Protein AF-A0A151BKP4-F1 (afdb_monomer_lite)

Secondary structure (DSSP, 8-state):
--------GGGGGSPTTHHHHHHHHHHHHHHHHHTT--HHHHHHHHHHHHHHHHHHHHHHTT-HHHHHHHHHHHHHHHHHHHHHTT--GGGGG--TT---S-HHHHHHHHHHHHHHHHHHHTHHHHHHHHHHHTTT-----HHHHHHHHHHHHTS--HHHHHHTT------S--TTHHHHHHHHHHTS-GGGTTHHHHHHHHHHHHHHHHHTT-HHHHHHHHHHHHHHHHTHHHHHHHHHHHHHHHHHHHHHHHTTTTSPPPP----PPPP---------

Sequence (280 aa):
EIGDIHINIFFTRFAEGYIEVTAIHELVHHFLWKVGFSPQGFLWFHEGMAQYVSIEVAMNLGYEGAEIIKQNLESRVTDLLSTFGGNLNFLLKWTPTIRPTDIGTLYTAAYYVVSRLAERFGGLAYYARFFKLISDIEILDKNVFAYYLSLAANESVAPVLNSWGFGIEDLYLRPESFIRVGNLIMGLDQAYQPYRFLSELFYRLALKSLRNNNLGRANLYLITALLLAEFAPILTIATIAAALLSLSLYVLEKKGVLKEREPSTSHMPPEDDSEYFLTF

Radius of gyration: 29.92 Å; chains: 1; bounding box: 120×47×66 Å

Structure (mmCIF, N/CA/C/O backbone):
data_AF-A0A151BKP4-F1
#
_entry.id   AF-A0A151BKP4-F1
#
loop_
_atom_site.group_PDB
_atom_site.id
_atom_site.type_symbol
_atom_site.label_atom_id
_atom_site.label_alt_id
_atom_site.label_comp_id
_atom_site.label_asym_id
_atom_site.label_entity_id
_atom_site.label_seq_id
_atom_site.pdbx_PDB_ins_code
_atom_site.Cartn_x
_atom_site.Cartn_y
_atom_site.Cartn_z
_atom_site.occupancy
_atom_site.B_iso_or_equiv
_atom_site.auth_seq_id
_atom_site.auth_comp_id
_atom_site.auth_asym_id
_atom_site.auth_atom_id
_atom_site.pdbx_PDB_model_num
ATOM 1 N N . GLU A 1 1 ? 13.995 -6.539 17.977 1.00 34.47 1 GLU A N 1
ATOM 2 C CA . GLU A 1 1 ? 13.707 -7.265 19.227 1.00 34.47 1 GLU A CA 1
ATOM 3 C C . GLU A 1 1 ? 12.207 -7.336 19.404 1.00 34.47 1 GLU A C 1
ATOM 5 O O . GLU A 1 1 ? 11.515 -6.432 18.950 1.00 34.47 1 GLU A O 1
ATOM 10 N N . ILE A 1 2 ? 11.735 -8.444 19.972 1.00 39.84 2 ILE A N 1
ATOM 11 C CA . ILE A 1 2 ? 10.355 -8.637 20.416 1.00 39.84 2 ILE A CA 1
ATOM 12 C C . ILE A 1 2 ? 10.021 -7.458 21.332 1.00 39.84 2 ILE A C 1
ATOM 14 O O . ILE A 1 2 ? 10.734 -7.231 22.305 1.00 39.84 2 ILE A O 1
ATOM 18 N N . GLY A 1 3 ? 8.992 -6.681 21.002 1.00 36.97 3 GLY A N 1
ATOM 19 C CA . GLY A 1 3 ? 8.346 -5.882 22.031 1.00 36.97 3 GLY A CA 1
ATOM 20 C C . GLY A 1 3 ? 7.596 -6.873 22.901 1.00 36.97 3 GLY A C 1
ATOM 21 O O . GLY A 1 3 ? 6.672 -7.520 22.409 1.00 36.97 3 GLY A O 1
ATOM 22 N N . ASP A 1 4 ? 8.034 -7.072 24.141 1.00 39.75 4 ASP A N 1
ATOM 23 C CA . ASP A 1 4 ? 7.204 -7.761 25.123 1.00 39.75 4 ASP A CA 1
ATOM 24 C C . ASP A 1 4 ? 5.823 -7.083 25.148 1.00 39.75 4 ASP A C 1
ATOM 26 O O . ASP A 1 4 ? 5.713 -5.872 24.930 1.00 39.75 4 ASP A O 1
ATOM 30 N N . ILE A 1 5 ? 4.754 -7.844 25.404 1.00 43.97 5 ILE A N 1
ATOM 31 C CA . ILE A 1 5 ? 3.416 -7.263 25.569 1.00 43.97 5 ILE A CA 1
ATOM 32 C C . ILE A 1 5 ? 3.443 -6.406 26.841 1.00 43.97 5 ILE A C 1
ATOM 34 O O . ILE A 1 5 ? 3.261 -6.891 27.960 1.00 43.97 5 ILE A O 1
ATOM 38 N N . HIS A 1 6 ? 3.699 -5.114 26.674 1.00 42.69 6 HIS A N 1
ATOM 39 C CA . HIS A 1 6 ? 3.743 -4.150 27.759 1.00 42.69 6 HIS A CA 1
ATOM 40 C C . HIS A 1 6 ? 2.351 -3.564 27.973 1.00 42.69 6 HIS A C 1
ATOM 42 O O . HIS A 1 6 ? 2.042 -2.452 27.548 1.00 42.69 6 HIS A O 1
ATOM 48 N N . ILE A 1 7 ? 1.504 -4.303 28.690 1.00 47.38 7 ILE A N 1
ATOM 49 C CA . ILE A 1 7 ? 0.283 -3.714 29.242 1.00 47.38 7 ILE A CA 1
ATOM 50 C C . ILE A 1 7 ? 0.716 -2.753 30.344 1.00 47.38 7 ILE A C 1
ATOM 52 O O . ILE A 1 7 ? 1.159 -3.165 31.419 1.00 47.38 7 ILE A O 1
ATOM 56 N N . ASN A 1 8 ? 0.606 -1.452 30.086 1.00 41.59 8 ASN A N 1
ATOM 57 C CA . ASN A 1 8 ? 0.807 -0.471 31.138 1.00 41.59 8 ASN A CA 1
ATOM 58 C C . ASN A 1 8 ? -0.297 -0.661 32.194 1.00 41.59 8 ASN A C 1
ATOM 60 O O . ASN A 1 8 ? -1.476 -0.459 31.923 1.00 41.59 8 ASN A O 1
ATOM 64 N N . ILE A 1 9 ? 0.086 -1.044 33.412 1.00 44.00 9 ILE A N 1
ATOM 65 C CA . ILE A 1 9 ? -0.831 -1.352 34.522 1.00 44.00 9 ILE A CA 1
ATOM 66 C C . ILE A 1 9 ? -1.691 -0.125 34.893 1.00 44.00 9 ILE A C 1
ATOM 68 O O . ILE A 1 9 ? -2.772 -0.275 35.460 1.00 44.00 9 ILE A O 1
ATOM 72 N N . PHE A 1 10 ? -1.289 1.094 34.508 1.00 39.16 10 PHE A N 1
ATOM 73 C CA . PHE A 1 10 ? -2.131 2.289 34.634 1.00 39.16 10 PHE A CA 1
ATOM 74 C C . PHE A 1 10 ? -3.406 2.243 33.764 1.00 39.16 10 PHE A C 1
ATOM 76 O O . PHE A 1 10 ? -4.362 2.950 34.082 1.00 39.16 10 PHE A O 1
ATOM 83 N N . PHE A 1 11 ? -3.479 1.372 32.746 1.00 42.66 11 PHE A N 1
ATOM 84 C CA . PHE A 1 11 ? -4.697 1.137 31.958 1.00 42.66 11 PHE A CA 1
ATOM 85 C C . PHE A 1 11 ? -5.827 0.458 32.753 1.00 42.66 11 PHE A C 1
ATOM 87 O O . PHE A 1 11 ? -6.985 0.549 32.363 1.00 42.66 11 PHE A O 1
ATOM 94 N N . THR A 1 12 ? -5.530 -0.127 33.921 1.00 43.28 12 THR A N 1
ATOM 95 C CA . THR A 1 12 ? -6.535 -0.732 34.825 1.00 43.28 12 THR A CA 1
ATOM 96 C C . THR A 1 12 ? -7.494 0.271 35.471 1.00 43.28 12 THR A C 1
ATOM 98 O O . THR A 1 12 ? -8.443 -0.133 36.136 1.00 43.28 12 THR A O 1
ATOM 101 N N . ARG A 1 13 ? -7.263 1.581 35.292 1.00 40.22 13 ARG A N 1
ATOM 102 C CA . ARG A 1 13 ? -8.144 2.657 35.779 1.00 40.22 13 ARG A CA 1
ATOM 103 C C . ARG A 1 13 ? -9.094 3.221 34.718 1.00 40.22 13 ARG A C 1
ATOM 105 O O . ARG A 1 13 ? -9.833 4.153 35.025 1.00 40.22 13 ARG A O 1
ATOM 112 N N . PHE A 1 14 ? -9.051 2.711 33.490 1.00 50.72 14 PHE A N 1
ATOM 113 C CA . PHE A 1 14 ? -9.940 3.143 32.413 1.00 50.72 14 PHE A CA 1
ATOM 114 C C . PHE A 1 14 ? -11.174 2.237 32.333 1.00 50.72 14 PHE A C 1
ATOM 116 O O . PHE A 1 14 ? -11.194 1.156 32.916 1.00 50.72 14 PHE A O 1
ATOM 123 N N . ALA A 1 15 ? -12.223 2.717 31.662 1.00 54.59 15 ALA A N 1
ATOM 124 C CA . ALA A 1 15 ? -13.479 1.990 31.496 1.00 54.59 15 ALA A CA 1
ATOM 125 C C . ALA A 1 15 ? -13.268 0.598 30.862 1.00 54.59 15 ALA A C 1
ATOM 127 O O . ALA A 1 15 ? -12.304 0.383 30.121 1.00 54.59 15 ALA A O 1
ATOM 128 N N . GLU A 1 16 ? -14.186 -0.329 31.145 1.00 58.91 16 GLU A N 1
ATOM 129 C CA . GLU A 1 16 ? -14.243 -1.662 30.530 1.00 58.91 16 GLU A CA 1
ATOM 130 C C . GLU A 1 16 ? -14.112 -1.559 29.000 1.00 58.91 16 GLU A C 1
ATOM 132 O O . GLU A 1 16 ? -14.786 -0.740 28.380 1.00 58.91 16 GLU A O 1
ATOM 137 N N . GLY A 1 17 ? -13.210 -2.334 28.389 1.00 61.06 17 GLY A N 1
ATOM 138 C CA . GLY A 1 17 ? -12.893 -2.273 26.959 1.00 61.06 17 GLY A CA 1
ATOM 139 C C . GLY A 1 17 ? -11.542 -1.637 26.617 1.00 61.06 17 GLY A C 1
ATOM 140 O O . GLY A 1 17 ? -11.010 -1.894 25.539 1.00 61.06 17 GLY A O 1
ATOM 141 N N . TYR A 1 18 ? -10.939 -0.835 27.504 1.00 73.62 18 TYR A N 1
ATOM 142 C CA . TYR A 1 18 ? -9.627 -0.224 27.234 1.00 73.62 18 TYR A CA 1
ATOM 143 C C . TYR A 1 18 ? -8.484 -1.248 27.219 1.00 73.62 18 TYR A C 1
ATOM 145 O O . TYR A 1 18 ? -7.637 -1.208 26.327 1.00 73.62 18 TYR A O 1
ATOM 153 N N . ILE A 1 19 ? -8.462 -2.173 28.183 1.00 83.06 19 ILE A N 1
ATOM 154 C CA . ILE A 1 19 ? -7.429 -3.219 28.254 1.00 83.06 19 ILE A CA 1
ATOM 155 C C . ILE A 1 19 ? -7.571 -4.172 27.068 1.00 83.06 19 ILE A C 1
ATOM 157 O O . ILE A 1 19 ? -6.570 -4.582 26.486 1.00 83.06 19 ILE A O 1
ATOM 161 N N . GLU A 1 20 ? -8.803 -4.498 26.689 1.00 88.62 20 GLU A N 1
ATOM 162 C CA . GLU A 1 20 ? -9.125 -5.380 25.575 1.00 88.62 20 GLU A CA 1
ATOM 163 C C . GLU A 1 20 ? -8.676 -4.773 24.248 1.00 88.62 20 GLU A C 1
ATOM 165 O O . GLU A 1 20 ? -8.003 -5.448 23.471 1.00 88.62 20 GLU A O 1
ATOM 170 N N . VAL A 1 21 ? -8.959 -3.485 24.015 1.00 89.12 21 VAL A N 1
ATOM 171 C CA . VAL A 1 21 ? -8.456 -2.767 22.835 1.00 89.12 21 VAL A CA 1
ATOM 172 C C . VAL A 1 21 ? -6.928 -2.773 22.813 1.00 89.12 21 VAL A C 1
ATOM 174 O O . VAL A 1 21 ? -6.352 -3.116 21.785 1.00 89.12 21 VAL A O 1
ATOM 177 N N . THR A 1 22 ? -6.251 -2.487 23.931 1.00 87.75 22 THR A N 1
ATOM 178 C CA . THR A 1 22 ? -4.779 -2.553 23.993 1.00 87.75 22 THR A CA 1
ATOM 179 C C . THR A 1 22 ? -4.251 -3.963 23.715 1.00 87.75 22 THR A C 1
ATOM 181 O O . THR A 1 22 ? -3.320 -4.125 22.934 1.00 87.75 22 THR A O 1
ATOM 184 N N . ALA A 1 23 ? -4.852 -5.002 24.294 1.00 90.69 23 ALA A N 1
ATOM 185 C CA . ALA A 1 23 ? -4.421 -6.378 24.067 1.00 90.69 23 ALA A CA 1
ATOM 186 C C . ALA A 1 23 ? -4.603 -6.800 22.599 1.00 90.69 23 ALA A C 1
ATOM 188 O O . ALA A 1 23 ? -3.719 -7.436 22.021 1.00 90.69 23 ALA A O 1
ATOM 189 N N . ILE A 1 24 ? -5.722 -6.418 21.972 1.00 94.62 24 ILE A N 1
ATOM 190 C CA . ILE A 1 24 ? -5.957 -6.685 20.550 1.00 94.62 24 ILE A CA 1
ATOM 191 C C . ILE A 1 24 ? -4.995 -5.859 19.681 1.00 94.62 24 ILE A C 1
ATOM 193 O O . ILE A 1 24 ? -4.517 -6.377 18.675 1.00 94.62 24 ILE A O 1
ATOM 197 N N . HIS A 1 25 ? -4.663 -4.620 20.062 1.00 94.88 25 HIS A N 1
ATOM 198 C CA . HIS A 1 25 ? -3.693 -3.768 19.353 1.00 94.88 25 HIS A CA 1
ATOM 199 C C . HIS A 1 25 ? -2.335 -4.464 19.229 1.00 94.88 25 HIS A C 1
ATOM 201 O O . HIS A 1 25 ? -1.836 -4.659 18.120 1.00 94.88 25 HIS A O 1
ATOM 207 N N . GLU A 1 26 ? -1.792 -4.948 20.348 1.00 91.62 26 GLU A N 1
ATOM 208 C CA . GLU A 1 26 ? -0.523 -5.686 20.350 1.00 91.62 26 GLU A CA 1
ATOM 209 C C . GLU A 1 26 ? -0.618 -7.009 19.573 1.00 91.62 26 GLU A C 1
ATOM 211 O O . GLU A 1 26 ? 0.301 -7.395 18.846 1.00 91.62 26 GLU A O 1
ATOM 216 N N . LEU A 1 27 ? -1.762 -7.699 19.646 1.00 94.75 27 LEU A N 1
ATOM 217 C CA . LEU A 1 27 ? -1.988 -8.907 18.855 1.00 94.75 27 LEU A CA 1
ATOM 218 C C . LEU A 1 27 ? -1.972 -8.619 17.344 1.00 94.75 27 LEU A C 1
ATOM 220 O O . LEU A 1 27 ? -1.417 -9.405 16.572 1.00 94.75 27 LEU A O 1
ATOM 224 N N . VAL A 1 28 ? -2.546 -7.498 16.902 1.00 95.00 28 VAL A N 1
ATOM 225 C CA . VAL A 1 28 ? -2.526 -7.095 15.489 1.00 95.00 28 VAL A CA 1
ATOM 226 C C . VAL A 1 28 ? -1.097 -6.826 15.021 1.00 95.00 28 VAL A C 1
ATOM 228 O O . VAL A 1 28 ? -0.744 -7.258 13.922 1.00 95.00 28 VAL A O 1
ATOM 231 N N . HIS A 1 29 ? -0.238 -6.226 15.849 1.00 92.50 29 HIS A N 1
ATOM 232 C CA . HIS A 1 29 ? 1.185 -6.075 15.518 1.00 92.50 29 HIS A CA 1
ATOM 233 C C . HIS A 1 29 ? 1.866 -7.416 15.238 1.00 92.50 29 HIS A C 1
ATOM 235 O O . HIS A 1 29 ? 2.581 -7.546 14.239 1.00 92.50 29 HIS A O 1
ATOM 241 N N . HIS A 1 30 ? 1.585 -8.445 16.042 1.00 90.25 30 HIS A N 1
ATOM 242 C CA . HIS A 1 30 ? 2.089 -9.797 15.783 1.00 90.25 30 HIS A CA 1
ATOM 243 C C . HIS A 1 30 ? 1.578 -10.379 14.459 1.00 90.25 30 HIS A C 1
ATOM 245 O O . HIS A 1 30 ? 2.345 -11.025 13.737 1.00 90.25 30 HIS A O 1
ATOM 251 N N . PHE A 1 31 ? 0.309 -10.144 14.107 1.00 90.94 31 PHE A N 1
ATOM 252 C CA . PHE A 1 31 ? -0.226 -10.557 12.809 1.00 90.94 31 PHE A CA 1
ATOM 253 C C . PHE A 1 31 ? 0.485 -9.855 11.651 1.00 90.94 31 PHE A C 1
ATOM 255 O O . PHE A 1 31 ? 0.898 -10.532 10.712 1.00 90.94 31 PHE A O 1
ATOM 262 N N . LEU A 1 32 ? 0.668 -8.535 11.731 1.00 90.81 32 LEU A N 1
ATOM 263 C CA . LEU A 1 32 ? 1.312 -7.740 10.682 1.00 90.81 32 LEU A CA 1
ATOM 264 C C . LEU A 1 32 ? 2.766 -8.160 10.455 1.00 90.81 32 LEU A C 1
ATOM 266 O O . LEU A 1 32 ? 3.189 -8.327 9.312 1.00 90.81 32 LEU A O 1
ATOM 270 N N . TRP A 1 33 ? 3.500 -8.431 11.535 1.00 84.62 33 TRP A N 1
ATOM 271 C CA . TRP A 1 33 ? 4.850 -8.981 11.445 1.00 84.62 33 TRP A CA 1
ATOM 272 C C . TRP A 1 33 ? 4.864 -10.348 10.751 1.00 84.62 33 TRP A C 1
ATOM 274 O O . TRP A 1 33 ? 5.678 -10.603 9.864 1.00 84.62 33 TRP A O 1
ATOM 284 N N . LYS A 1 34 ? 3.938 -11.240 11.127 1.00 85.88 34 LYS A N 1
ATOM 285 C CA . LYS A 1 34 ? 3.865 -12.598 10.573 1.00 85.88 34 LYS A CA 1
ATOM 286 C C . LYS A 1 34 ? 3.545 -12.616 9.076 1.00 85.88 34 LYS A C 1
ATOM 288 O O . LYS A 1 34 ? 4.006 -13.518 8.384 1.00 85.88 34 LYS A O 1
ATOM 293 N N . VAL A 1 35 ? 2.780 -11.643 8.583 1.00 83.31 35 VAL A N 1
ATOM 294 C CA . VAL A 1 35 ? 2.460 -11.502 7.149 1.00 83.31 35 VAL A CA 1
ATOM 295 C C . VAL A 1 35 ? 3.511 -10.699 6.372 1.00 83.31 35 VAL A C 1
ATOM 297 O O . VAL A 1 35 ? 3.265 -10.320 5.233 1.00 83.31 35 VAL A O 1
ATOM 300 N N . GLY A 1 36 ? 4.683 -10.446 6.965 1.00 77.00 36 GLY A N 1
ATOM 301 C CA . GLY A 1 36 ? 5.825 -9.840 6.276 1.00 77.00 36 GLY A CA 1
ATOM 302 C C . GLY A 1 36 ? 5.758 -8.320 6.137 1.00 77.00 36 GLY A C 1
ATOM 303 O O . GLY A 1 36 ? 6.520 -7.748 5.360 1.00 77.00 36 GLY A O 1
ATOM 304 N N . PHE A 1 37 ? 4.875 -7.646 6.879 1.00 80.75 37 PHE A N 1
ATOM 305 C CA . PHE A 1 37 ? 4.850 -6.188 6.924 1.00 80.75 37 PHE A CA 1
ATOM 306 C C . PHE A 1 37 ? 5.891 -5.688 7.930 1.00 80.75 37 PHE A C 1
ATOM 308 O O . PHE A 1 37 ? 5.841 -6.025 9.114 1.00 80.75 37 PHE A O 1
ATOM 315 N N . SER A 1 38 ? 6.872 -4.922 7.443 1.00 81.19 38 SER A N 1
ATOM 316 C CA . SER A 1 38 ? 7.937 -4.370 8.280 1.00 81.19 38 SER A CA 1
ATOM 317 C C . SER A 1 38 ? 7.583 -2.962 8.775 1.00 81.19 38 SER A C 1
ATOM 319 O O . SER A 1 38 ? 7.308 -2.072 7.956 1.00 81.19 38 SER A O 1
ATOM 321 N N . PRO A 1 39 ? 7.702 -2.688 10.089 1.00 84.06 39 PRO A N 1
ATOM 322 C CA . PRO A 1 39 ? 7.467 -1.355 10.635 1.00 84.06 39 PRO A CA 1
ATOM 323 C C . PRO A 1 39 ? 8.513 -0.335 10.163 1.00 84.06 39 PRO A C 1
ATOM 325 O O . PRO A 1 39 ? 8.292 0.864 10.286 1.00 84.06 39 PRO A O 1
ATOM 328 N N . GLN A 1 40 ? 9.642 -0.766 9.587 1.00 82.12 40 GLN A N 1
ATOM 329 C CA . GLN A 1 40 ? 10.706 0.147 9.165 1.00 82.12 40 GLN A CA 1
ATOM 330 C C . GLN A 1 40 ? 10.274 1.090 8.029 1.00 82.12 40 GLN A C 1
ATOM 332 O O . GLN A 1 40 ? 10.706 2.241 8.003 1.00 82.12 40 GLN A O 1
ATOM 337 N N . GLY A 1 41 ? 9.432 0.610 7.105 1.00 78.88 41 GLY A N 1
ATOM 338 C CA . GLY A 1 41 ? 8.919 1.393 5.972 1.00 78.88 41 GLY A CA 1
ATOM 339 C C . GLY A 1 41 ? 7.449 1.801 6.102 1.00 78.88 41 GLY A C 1
ATOM 340 O O . GLY A 1 41 ? 7.005 2.728 5.428 1.00 78.88 41 GLY A O 1
ATOM 341 N N . PHE A 1 42 ? 6.692 1.130 6.975 1.00 89.88 42 PHE A N 1
ATOM 342 C CA . PHE A 1 42 ? 5.237 1.261 7.048 1.00 89.88 42 PHE A CA 1
ATOM 343 C C . PHE A 1 42 ? 4.713 1.389 8.483 1.00 89.88 42 PHE A C 1
ATOM 345 O O . PHE A 1 42 ? 3.606 0.938 8.773 1.00 89.88 42 PHE A O 1
ATOM 352 N N . LEU A 1 43 ? 5.469 2.019 9.391 1.00 92.31 43 LEU A N 1
ATOM 353 C CA . LEU A 1 43 ? 5.063 2.166 10.797 1.00 92.31 43 LEU A CA 1
ATOM 354 C C . LEU A 1 43 ? 3.666 2.784 10.955 1.00 92.31 43 LEU A C 1
ATOM 356 O O . LEU A 1 43 ? 2.866 2.308 11.753 1.00 92.31 43 LEU A O 1
ATOM 360 N N . TRP A 1 44 ? 3.336 3.790 10.141 1.00 94.38 44 TRP A N 1
ATOM 361 C CA . TRP A 1 44 ? 2.001 4.387 10.149 1.00 94.38 44 TRP A CA 1
ATOM 362 C C . TRP A 1 44 ? 0.901 3.369 9.827 1.00 94.38 44 TRP A C 1
ATOM 364 O O . TRP A 1 44 ? -0.173 3.419 10.416 1.00 94.38 44 TRP A O 1
ATOM 374 N N . PHE A 1 45 ? 1.151 2.435 8.908 1.00 95.31 45 PHE A N 1
ATOM 375 C CA . PHE A 1 45 ? 0.175 1.411 8.562 1.00 95.31 45 PHE A CA 1
ATOM 376 C C . PHE A 1 45 ? 0.092 0.368 9.671 1.00 95.31 45 PHE A C 1
ATOM 378 O O . PHE A 1 45 ? -1.008 -0.066 9.990 1.00 95.31 45 PHE A O 1
ATOM 385 N N . HIS A 1 46 ? 1.220 0.031 10.309 1.00 93.25 46 HIS A N 1
ATOM 386 C CA . HIS A 1 46 ? 1.238 -0.845 11.479 1.00 93.25 46 HIS A CA 1
ATOM 387 C C . HIS A 1 46 ? 0.353 -0.320 12.603 1.00 93.25 46 HIS A C 1
ATOM 389 O O . HIS A 1 46 ? -0.600 -0.983 13.005 1.00 93.25 46 HIS A O 1
ATOM 395 N N . GLU A 1 47 ? 0.632 0.895 13.067 1.00 94.44 47 GLU A N 1
ATOM 396 C CA . GLU A 1 47 ? -0.109 1.485 14.181 1.00 94.44 47 GLU A CA 1
ATOM 397 C C . GLU A 1 47 ? -1.551 1.815 13.794 1.00 94.44 47 GLU A C 1
ATOM 399 O O . GLU A 1 47 ? -2.466 1.607 14.585 1.00 94.44 47 GLU A O 1
ATOM 404 N N . GLY A 1 48 ? -1.787 2.260 12.555 1.00 97.25 48 GLY A N 1
ATOM 405 C CA . GLY A 1 48 ? -3.134 2.527 12.054 1.00 97.25 48 GLY A CA 1
ATOM 406 C C . GLY A 1 48 ? -3.995 1.265 11.985 1.00 97.25 48 GLY A C 1
ATOM 407 O O . GLY A 1 48 ? -5.151 1.290 12.404 1.00 97.25 48 GLY A O 1
ATOM 408 N N . MET A 1 49 ? -3.436 0.151 11.501 1.00 97.50 49 MET A N 1
ATOM 409 C CA . MET A 1 49 ?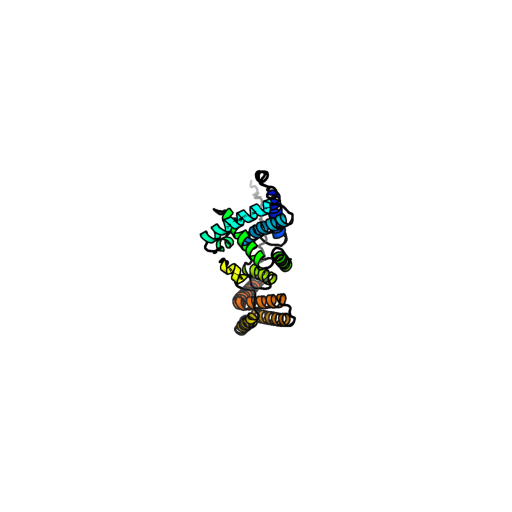 -4.115 -1.148 11.454 1.00 97.50 49 MET A CA 1
ATOM 410 C C . MET A 1 49 ? -4.369 -1.701 12.849 1.00 97.50 49 MET A C 1
ATOM 412 O O . MET A 1 49 ? -5.483 -2.148 13.118 1.00 97.50 49 MET A O 1
ATOM 416 N N . ALA A 1 50 ? -3.369 -1.649 13.730 1.00 96.06 50 ALA A N 1
ATOM 417 C CA . ALA A 1 50 ? -3.513 -2.082 15.111 1.00 96.06 50 ALA A CA 1
ATOM 418 C C . ALA A 1 50 ? -4.610 -1.285 15.830 1.00 96.06 50 ALA A C 1
ATOM 420 O O . ALA A 1 50 ? -5.502 -1.885 16.431 1.00 96.06 50 ALA A O 1
ATOM 421 N N . GLN A 1 51 ? -4.648 0.037 15.642 1.00 96.81 51 GLN A N 1
ATOM 422 C CA . GLN A 1 51 ? -5.664 0.901 16.238 1.00 96.81 51 GLN A CA 1
ATOM 423 C C . GLN A 1 51 ? -7.064 0.655 15.657 1.00 96.81 51 GLN A C 1
ATOM 425 O O . GLN A 1 51 ? -8.029 0.530 16.406 1.00 96.81 51 GLN A O 1
ATOM 430 N N . TYR A 1 52 ? -7.196 0.587 14.329 1.00 98.19 52 TYR A N 1
ATOM 431 C CA . TYR A 1 52 ? -8.489 0.392 13.665 1.00 98.19 52 TYR A CA 1
ATOM 432 C C . TYR A 1 52 ? -9.080 -0.993 13.957 1.00 98.19 52 TYR A C 1
ATOM 434 O O . TYR A 1 52 ? -10.235 -1.102 14.364 1.00 98.19 52 TYR A O 1
ATOM 442 N N . VAL A 1 53 ? -8.291 -2.058 13.779 1.00 97.88 53 VAL A N 1
ATOM 443 C CA . VAL A 1 53 ? -8.771 -3.434 13.965 1.00 97.88 53 VAL A CA 1
ATOM 444 C C . VAL A 1 53 ? -9.091 -3.708 15.428 1.00 97.88 53 VAL A C 1
ATOM 446 O O . VAL A 1 53 ? -10.107 -4.343 15.697 1.00 97.88 53 VAL A O 1
ATOM 449 N N . SER A 1 54 ? -8.279 -3.222 16.373 1.00 96.62 54 SER A N 1
ATOM 450 C CA . SER A 1 54 ? -8.561 -3.418 17.799 1.00 96.62 54 SER A CA 1
ATOM 451 C C . SER A 1 54 ? -9.879 -2.786 18.229 1.00 96.62 54 SER A C 1
ATOM 453 O O . SER A 1 54 ? -10.671 -3.453 18.892 1.00 96.62 54 SER A O 1
ATOM 455 N N . ILE A 1 55 ? -10.156 -1.557 17.785 1.00 96.62 55 ILE A N 1
ATOM 456 C CA . ILE A 1 55 ? -11.430 -0.877 18.039 1.00 96.62 55 ILE A CA 1
ATOM 457 C C . ILE A 1 55 ? -12.590 -1.660 17.424 1.00 96.62 55 ILE A C 1
ATOM 459 O O . ILE A 1 55 ? -13.533 -2.002 18.130 1.00 96.62 55 ILE A O 1
ATOM 463 N N . GLU A 1 56 ? -12.529 -1.980 16.130 1.00 97.56 56 GLU A N 1
ATOM 464 C CA . GLU A 1 56 ? -13.650 -2.629 15.439 1.00 97.56 56 GLU A CA 1
ATOM 465 C C . GLU A 1 56 ? -13.922 -4.042 15.976 1.00 97.56 56 GLU A C 1
ATOM 467 O O . GLU A 1 56 ? -15.076 -4.442 16.118 1.00 97.56 56 GLU A O 1
ATOM 472 N N . VAL A 1 57 ? -12.883 -4.808 16.317 1.00 96.25 57 VAL A N 1
ATOM 473 C CA . VAL A 1 57 ? -13.048 -6.135 16.928 1.00 96.25 57 VAL A CA 1
ATOM 474 C C . VAL A 1 57 ? -13.617 -6.015 18.341 1.00 96.25 57 VAL A C 1
ATOM 476 O O . VAL A 1 57 ? -14.571 -6.721 18.653 1.00 96.25 57 VAL A O 1
ATOM 479 N N . ALA A 1 58 ? -13.090 -5.119 19.179 1.00 95.31 58 ALA A N 1
ATOM 480 C CA . ALA A 1 58 ? -13.588 -4.940 20.542 1.00 95.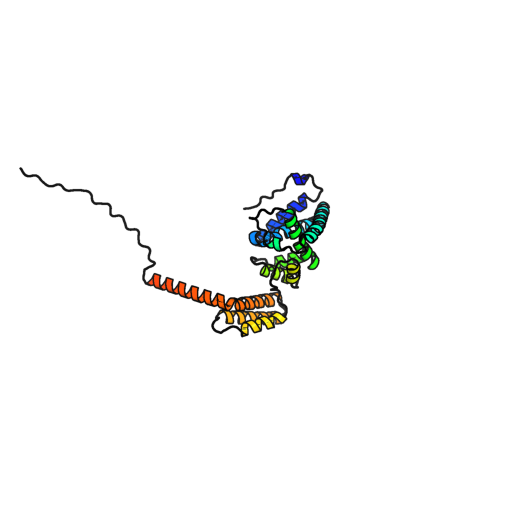31 58 ALA A CA 1
ATOM 481 C C . ALA A 1 58 ? -15.048 -4.450 20.565 1.00 95.31 58 ALA A C 1
ATOM 483 O O . ALA A 1 58 ? -15.856 -4.984 21.323 1.00 95.31 58 ALA A O 1
ATOM 484 N N . MET A 1 59 ? -15.416 -3.519 19.677 1.00 94.12 59 MET A N 1
ATOM 485 C CA . MET A 1 59 ? -16.807 -3.088 19.496 1.00 94.12 59 MET A CA 1
ATOM 486 C C . MET A 1 59 ? -17.713 -4.256 19.084 1.00 94.12 59 MET A C 1
ATOM 488 O O . MET A 1 59 ? -18.774 -4.445 19.671 1.00 94.12 59 MET A O 1
ATOM 492 N N . ASN A 1 60 ? -17.283 -5.090 18.130 1.00 94.50 60 ASN A N 1
ATOM 493 C CA . ASN A 1 60 ? -18.050 -6.269 17.704 1.00 94.50 60 ASN A CA 1
ATOM 494 C C . ASN A 1 60 ? -18.202 -7.334 18.806 1.00 94.50 60 ASN A C 1
ATOM 496 O O . ASN A 1 60 ? -19.118 -8.152 18.741 1.00 94.50 60 ASN A O 1
ATOM 500 N N . LEU A 1 61 ? -17.316 -7.333 19.806 1.00 93.50 61 LEU A N 1
ATOM 501 C CA . LEU A 1 61 ? -17.397 -8.189 20.992 1.00 93.50 61 LEU A CA 1
ATOM 502 C C . LEU A 1 61 ? -18.237 -7.576 22.127 1.00 93.50 61 LEU A C 1
ATOM 504 O O . LEU A 1 61 ? -18.470 -8.252 23.125 1.00 93.50 61 LEU A O 1
ATOM 508 N N . GLY A 1 62 ? -18.722 -6.340 21.971 1.00 92.00 62 GLY A N 1
ATOM 509 C CA . GLY A 1 62 ? -19.577 -5.658 22.946 1.00 92.00 62 GLY A CA 1
ATOM 510 C C . GLY A 1 62 ? -18.829 -4.849 24.009 1.00 92.00 62 GLY A C 1
ATOM 511 O O . GLY A 1 62 ? -19.423 -4.510 25.027 1.00 92.00 62 GLY A O 1
ATOM 512 N N . TYR A 1 63 ? -17.548 -4.530 23.801 1.00 90.94 63 TYR A N 1
ATOM 513 C CA . TYR A 1 63 ? -16.776 -3.720 24.746 1.00 90.94 63 TYR A CA 1
ATOM 514 C C . TYR A 1 63 ? -17.016 -2.216 24.539 1.00 90.94 63 TYR A C 1
ATOM 516 O O . TYR A 1 63 ? -16.459 -1.609 23.623 1.00 90.94 63 TYR A O 1
ATOM 524 N N . GLU A 1 64 ? -17.798 -1.595 25.428 1.00 85.81 64 GLU A N 1
ATOM 525 C CA . GLU A 1 64 ? -18.192 -0.174 25.344 1.00 85.81 64 GLU A CA 1
ATOM 526 C C . GLU A 1 64 ? -16.999 0.800 25.359 1.00 85.81 64 GLU A C 1
ATOM 528 O O . GLU A 1 64 ? -17.022 1.836 24.691 1.00 85.81 64 GLU A O 1
ATOM 533 N N . GLY A 1 65 ? -15.901 0.465 26.047 1.00 83.75 65 GLY A N 1
ATOM 534 C CA . GLY A 1 65 ? -14.682 1.280 26.054 1.00 83.75 65 GLY A CA 1
ATOM 535 C C . GLY A 1 65 ? -14.083 1.499 24.664 1.00 83.75 65 GLY A C 1
ATOM 536 O O . GLY A 1 65 ? -13.471 2.540 24.422 1.00 83.75 65 GLY A O 1
ATOM 537 N N . ALA A 1 66 ? -14.315 0.583 23.720 1.00 91.19 66 ALA A N 1
ATOM 538 C CA . ALA A 1 66 ? -13.876 0.749 22.341 1.00 91.19 66 ALA A CA 1
ATOM 539 C C . ALA A 1 66 ? -14.611 1.899 21.628 1.00 91.19 66 ALA A C 1
ATOM 541 O O . ALA A 1 66 ? -13.990 2.630 20.853 1.00 91.19 66 ALA A O 1
ATOM 542 N N . GLU A 1 67 ? -15.892 2.132 21.938 1.00 90.31 67 GLU A N 1
ATOM 543 C CA . GLU A 1 67 ? -16.648 3.273 21.403 1.00 90.31 67 GLU A CA 1
ATOM 544 C C . GLU A 1 67 ? -16.098 4.601 21.920 1.00 90.31 67 GLU A C 1
ATOM 546 O O . GLU A 1 67 ? -15.926 5.544 21.147 1.00 90.31 67 GLU A O 1
ATOM 551 N N . ILE A 1 68 ? -15.754 4.662 23.209 1.00 89.00 68 ILE A N 1
ATOM 552 C CA . ILE A 1 68 ? -15.155 5.851 23.827 1.00 89.00 68 ILE A CA 1
ATOM 553 C C . ILE A 1 68 ? -13.803 6.164 23.170 1.00 89.00 68 ILE A C 1
ATOM 555 O O . ILE A 1 68 ? -13.524 7.314 22.822 1.00 89.00 68 ILE A O 1
ATOM 559 N N . ILE A 1 69 ? -12.961 5.148 22.952 1.00 90.62 69 ILE A N 1
ATOM 560 C CA . ILE A 1 69 ? -11.672 5.314 22.263 1.00 90.62 69 ILE A CA 1
ATOM 561 C C . ILE A 1 69 ? -11.890 5.817 20.832 1.00 90.62 69 ILE A C 1
ATOM 563 O O . ILE A 1 69 ? -11.227 6.772 20.417 1.00 90.62 69 ILE A O 1
ATOM 567 N N . LYS A 1 70 ? -12.845 5.232 20.099 1.00 94.19 70 LYS A N 1
ATOM 568 C CA . LYS A 1 70 ? -13.202 5.663 18.743 1.00 94.19 70 LYS A CA 1
ATOM 569 C C . LYS A 1 70 ? -13.637 7.126 18.718 1.00 94.19 70 LYS A C 1
ATOM 571 O O . LYS A 1 70 ? -13.077 7.908 17.958 1.00 94.19 70 LYS A O 1
ATOM 576 N N . GLN A 1 71 ? -14.568 7.524 19.583 1.00 93.12 71 GLN A N 1
ATOM 577 C CA . GLN A 1 71 ? -15.051 8.907 19.671 1.00 93.12 71 GLN A CA 1
ATOM 578 C C . GLN A 1 71 ? -13.921 9.896 19.987 1.00 93.12 71 GLN A C 1
ATOM 580 O O . GLN A 1 71 ? -13.827 10.950 19.356 1.00 93.12 71 GLN A O 1
ATOM 585 N N . ASN A 1 72 ? -13.019 9.542 20.906 1.00 91.12 72 ASN A N 1
ATOM 586 C CA . ASN A 1 72 ? -11.855 10.366 21.230 1.00 91.12 72 ASN A CA 1
ATOM 587 C C . ASN A 1 72 ? -10.905 10.525 20.033 1.00 91.12 72 ASN A C 1
ATOM 589 O O . ASN A 1 72 ? -10.392 11.620 19.795 1.00 91.12 72 ASN A O 1
ATOM 593 N N . LEU A 1 73 ? -10.667 9.458 19.263 1.00 93.31 73 LEU A N 1
ATOM 594 C CA . LEU A 1 73 ? -9.864 9.532 18.041 1.00 93.31 73 LEU A CA 1
ATOM 595 C C . LEU A 1 73 ? -10.541 10.397 16.977 1.00 93.31 73 LEU A C 1
ATOM 597 O O . LEU A 1 73 ? -9.892 11.292 16.443 1.00 93.31 73 LEU A O 1
ATOM 601 N N . GLU A 1 74 ? -11.832 10.194 16.715 1.00 95.25 74 GLU A N 1
ATOM 602 C CA . GLU A 1 74 ? -12.599 10.993 15.748 1.00 95.25 74 GLU A CA 1
ATOM 603 C C . GLU A 1 74 ? -12.637 12.484 16.129 1.00 95.25 74 GLU A C 1
ATOM 605 O O . GLU A 1 74 ? -12.493 13.352 15.266 1.00 95.25 74 GLU A O 1
ATOM 610 N N . SER A 1 75 ? -12.728 12.812 17.424 1.00 93.06 75 SER A N 1
ATOM 611 C CA . SER A 1 75 ? -12.596 14.198 17.891 1.00 93.06 75 SER A CA 1
ATOM 612 C C . SER A 1 75 ? -11.231 14.781 17.515 1.00 93.06 75 SER A C 1
ATOM 614 O O . SER A 1 75 ? -11.154 15.875 16.960 1.00 93.06 75 SER A O 1
ATOM 616 N N . ARG A 1 76 ? -10.147 14.031 17.747 1.00 93.06 76 ARG A N 1
ATOM 617 C CA . ARG A 1 76 ? -8.772 14.464 17.442 1.00 93.06 76 ARG A CA 1
ATOM 618 C C . ARG A 1 76 ? -8.484 14.522 15.941 1.00 93.06 76 ARG A C 1
ATOM 620 O O . ARG A 1 76 ? -7.599 15.265 15.523 1.00 93.06 76 ARG A O 1
ATOM 627 N N . VAL A 1 77 ? -9.215 13.767 15.118 1.00 93.81 77 VAL A N 1
ATOM 628 C CA . VAL A 1 77 ? -9.144 13.870 13.650 1.00 93.81 77 VAL A CA 1
ATOM 629 C C . VAL A 1 77 ? -9.571 15.260 13.183 1.00 93.81 77 VAL A C 1
ATOM 631 O O . VAL A 1 77 ? -8.986 15.788 12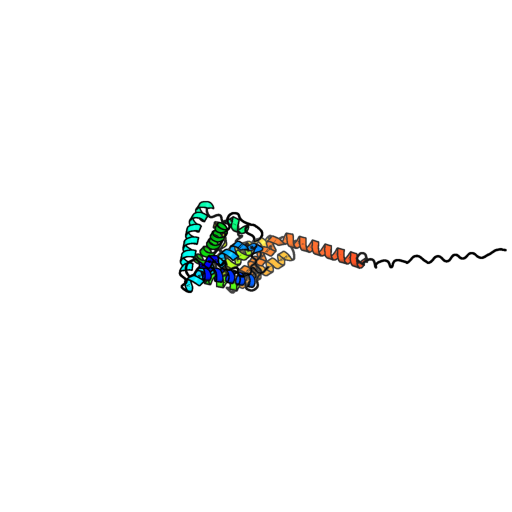.241 1.00 93.81 77 VAL A O 1
ATOM 634 N N . THR A 1 78 ? -10.548 15.879 13.844 1.00 90.38 78 THR A N 1
ATOM 635 C CA . THR A 1 78 ? -10.983 17.238 13.493 1.00 90.38 78 THR A CA 1
ATOM 636 C C . THR A 1 78 ? -9.833 18.235 13.664 1.00 90.38 78 THR A C 1
ATOM 638 O O . THR A 1 78 ? -9.516 18.970 12.727 1.00 90.38 78 THR A O 1
ATOM 641 N N . ASP A 1 79 ? -9.136 18.172 14.802 1.00 90.81 79 ASP A N 1
ATOM 642 C CA . ASP A 1 79 ? -7.971 19.019 15.097 1.00 90.81 79 ASP A CA 1
ATOM 643 C C . ASP A 1 79 ? -6.788 18.731 14.156 1.00 90.81 79 ASP A C 1
ATOM 645 O O . ASP A 1 79 ? -6.083 19.640 13.700 1.00 90.81 79 ASP A O 1
ATOM 649 N N . LEU A 1 80 ? -6.576 17.453 13.827 1.00 93.19 80 LEU A N 1
ATOM 650 C CA . LEU A 1 80 ? -5.572 17.018 12.859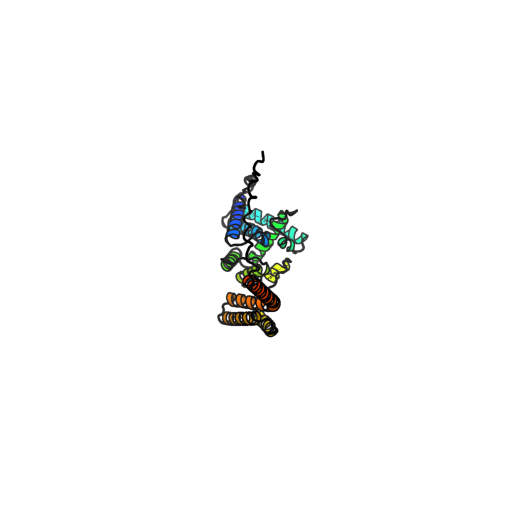 1.00 93.19 80 LEU A CA 1
ATOM 651 C C . LEU A 1 80 ? -5.820 17.676 11.495 1.00 93.19 80 LEU A C 1
ATOM 653 O O . LEU A 1 80 ? -4.916 18.280 10.914 1.00 93.19 80 LEU A O 1
ATOM 657 N N . LEU A 1 81 ? -7.045 17.577 10.976 1.00 91.69 81 LEU A N 1
ATOM 658 C CA . LEU A 1 81 ? -7.383 18.105 9.657 1.00 91.69 81 LEU A CA 1
ATOM 659 C C . LEU A 1 81 ? -7.308 19.635 9.618 1.00 91.69 81 LEU A C 1
ATOM 661 O O . LEU A 1 81 ? -6.830 20.175 8.619 1.00 91.69 81 LEU A O 1
ATOM 665 N N . SER A 1 82 ? -7.692 20.331 10.695 1.00 89.94 82 SER A N 1
ATOM 666 C CA . SER A 1 82 ? -7.531 21.788 10.777 1.00 89.94 82 SER A CA 1
ATOM 667 C C . SER A 1 82 ? -6.066 22.221 10.815 1.00 89.94 82 SER A C 1
ATOM 669 O O . SER A 1 82 ? -5.718 23.244 10.232 1.00 89.94 82 SER A O 1
ATOM 671 N N . THR A 1 83 ? -5.200 21.445 11.471 1.00 89.56 83 THR A N 1
ATOM 672 C CA . THR A 1 83 ? -3.782 21.797 11.651 1.00 89.56 83 THR A CA 1
ATOM 673 C C . THR A 1 83 ? -2.961 21.542 10.390 1.00 89.56 83 THR A C 1
ATOM 675 O O . THR A 1 83 ? -2.128 22.362 10.010 1.00 89.56 83 THR A O 1
ATOM 678 N N . PHE A 1 84 ? -3.191 20.408 9.725 1.00 88.56 84 PHE A N 1
ATOM 679 C CA . PHE A 1 84 ? -2.357 19.952 8.608 1.00 88.56 84 PHE A CA 1
ATOM 680 C C . PHE A 1 84 ? -3.007 20.149 7.231 1.00 88.56 84 PHE A C 1
ATOM 682 O O . PHE A 1 84 ? -2.406 19.805 6.212 1.00 88.56 84 PHE A O 1
ATOM 689 N N . GLY A 1 85 ? -4.237 20.676 7.172 1.00 85.44 85 GLY A N 1
ATOM 690 C CA . GLY A 1 85 ? -4.956 20.919 5.917 1.00 85.44 85 GLY A CA 1
ATOM 691 C C . GLY A 1 85 ? -5.179 19.650 5.088 1.00 85.44 85 GLY A C 1
ATOM 692 O O . GLY A 1 85 ? -5.233 19.713 3.863 1.00 85.44 85 GLY A O 1
ATOM 693 N N . GLY A 1 86 ? -5.228 18.487 5.746 1.00 85.00 86 GLY A N 1
ATOM 694 C CA . GLY A 1 86 ? -5.333 17.175 5.103 1.00 85.00 86 GLY A CA 1
ATOM 695 C C . GLY A 1 86 ? -4.023 16.602 4.548 1.00 85.00 86 GLY A C 1
ATOM 696 O O . GLY A 1 86 ? -4.031 15.463 4.093 1.00 85.00 86 GLY A O 1
ATOM 697 N N . ASN A 1 87 ? -2.892 17.316 4.606 1.00 93.25 87 ASN A N 1
ATOM 698 C CA . ASN A 1 87 ? -1.602 16.774 4.178 1.00 93.25 87 ASN A CA 1
ATOM 699 C C . ASN A 1 87 ? -0.954 15.943 5.296 1.00 93.25 87 ASN A C 1
ATOM 701 O O . ASN A 1 87 ? -0.452 16.479 6.282 1.00 93.25 87 ASN A O 1
ATOM 705 N N . LEU A 1 88 ? -0.932 14.625 5.111 1.00 95.38 88 LEU A N 1
ATOM 706 C CA . LEU A 1 88 ? -0.442 13.646 6.080 1.00 95.38 88 LEU A CA 1
ATOM 707 C C . LEU A 1 88 ? 0.895 13.017 5.657 1.00 95.38 88 LEU A C 1
ATOM 709 O O . LEU A 1 88 ? 1.265 11.948 6.139 1.00 95.38 88 LEU A O 1
ATOM 713 N N . ASN A 1 89 ? 1.660 13.676 4.777 1.00 93.81 89 ASN A N 1
ATOM 714 C CA . ASN A 1 89 ? 2.928 13.140 4.265 1.00 93.81 89 ASN A CA 1
ATOM 715 C C . ASN A 1 89 ? 3.988 12.884 5.353 1.00 93.81 89 ASN A C 1
ATOM 717 O O . ASN A 1 89 ? 4.935 12.127 5.131 1.00 93.81 89 ASN A O 1
ATOM 721 N N . PHE A 1 90 ? 3.830 13.486 6.534 1.00 92.12 90 PHE A N 1
ATOM 722 C CA . PHE A 1 90 ? 4.708 13.271 7.676 1.00 92.12 90 PHE A CA 1
ATOM 723 C C . PHE A 1 90 ? 4.660 11.818 8.168 1.00 92.12 90 PHE A C 1
ATOM 725 O O . PHE A 1 90 ? 5.659 11.337 8.698 1.00 92.12 90 PHE A O 1
ATOM 732 N N . LEU A 1 91 ? 3.561 11.093 7.914 1.00 93.56 91 LEU A N 1
ATOM 733 C CA . LEU A 1 91 ? 3.446 9.661 8.197 1.00 93.56 91 LEU A CA 1
ATOM 734 C C . LEU A 1 91 ? 4.485 8.831 7.435 1.00 93.56 91 LEU A C 1
ATOM 736 O O . LEU A 1 91 ? 4.984 7.845 7.965 1.00 93.56 91 LEU A O 1
ATOM 740 N N . LEU A 1 92 ? 4.875 9.254 6.227 1.00 91.19 92 LEU A N 1
ATOM 741 C CA . LEU A 1 92 ? 5.895 8.562 5.428 1.00 91.19 92 LEU A CA 1
ATOM 742 C C . LEU A 1 92 ? 7.314 8.736 5.982 1.00 91.19 92 LEU A C 1
ATOM 744 O O . LEU A 1 92 ? 8.222 8.009 5.593 1.00 91.19 92 LEU A O 1
ATOM 748 N N . LYS A 1 93 ? 7.519 9.716 6.867 1.00 89.69 93 LYS A N 1
ATOM 749 C CA . LYS A 1 93 ? 8.799 9.953 7.546 1.00 89.69 93 LYS A CA 1
ATOM 750 C C . LYS A 1 93 ? 8.850 9.281 8.914 1.00 89.69 93 LYS A C 1
ATOM 752 O O . LYS A 1 93 ? 9.899 9.295 9.550 1.00 89.69 93 LYS A O 1
ATOM 757 N N . TRP A 1 94 ? 7.732 8.738 9.391 1.00 90.38 94 TRP A N 1
ATOM 758 C CA . TRP A 1 94 ? 7.661 8.111 10.698 1.00 90.38 94 TRP A CA 1
ATOM 759 C C . TRP A 1 94 ? 8.269 6.712 10.646 1.00 90.38 94 TRP A C 1
ATOM 761 O O . TRP A 1 94 ? 7.796 5.834 9.930 1.00 90.38 94 TRP A O 1
ATOM 771 N N . THR A 1 95 ? 9.336 6.521 11.417 1.00 86.88 95 THR A N 1
ATOM 772 C CA . THR A 1 95 ? 10.059 5.253 11.538 1.00 86.88 95 THR A CA 1
ATOM 773 C C . THR A 1 95 ? 10.332 4.954 13.013 1.00 86.88 95 THR A C 1
ATOM 775 O O . THR A 1 95 ? 10.335 5.890 13.821 1.00 86.88 95 THR A O 1
ATOM 778 N N . PRO A 1 96 ? 10.619 3.692 13.386 1.00 83.25 96 PRO A N 1
ATOM 779 C CA . PRO A 1 96 ? 10.903 3.329 14.778 1.00 83.25 96 PRO A CA 1
ATOM 780 C C . PRO A 1 96 ? 12.119 4.052 15.384 1.00 83.25 96 PRO A C 1
ATOM 782 O O . PRO A 1 96 ? 12.242 4.154 16.601 1.00 83.25 96 PRO A O 1
ATOM 785 N N . THR A 1 97 ? 13.035 4.551 14.548 1.00 81.06 97 THR A N 1
ATOM 786 C CA . THR A 1 97 ? 14.274 5.211 14.989 1.00 81.06 97 THR A CA 1
ATOM 787 C C . THR A 1 97 ? 14.090 6.694 15.303 1.00 81.06 97 THR A C 1
ATOM 789 O O . THR A 1 97 ? 14.937 7.293 15.968 1.00 81.06 97 THR A O 1
ATOM 792 N N . ILE A 1 98 ? 12.993 7.302 14.850 1.00 76.88 98 ILE A N 1
ATOM 793 C CA . ILE A 1 98 ? 12.703 8.718 15.068 1.00 76.88 98 ILE A CA 1
ATOM 794 C C . ILE A 1 98 ? 11.798 8.838 16.289 1.00 76.88 98 ILE A C 1
ATOM 796 O O . ILE A 1 98 ? 10.725 8.247 16.325 1.00 76.88 98 ILE A O 1
ATOM 800 N N . ARG A 1 99 ? 12.206 9.644 17.279 1.00 75.12 99 ARG A N 1
ATOM 801 C CA . ARG A 1 99 ? 11.347 10.029 18.409 1.00 75.12 99 ARG A CA 1
ATOM 802 C C . ARG A 1 99 ? 10.581 11.301 18.046 1.00 75.12 99 ARG A C 1
ATOM 804 O O . ARG A 1 99 ? 11.189 12.373 18.028 1.00 75.12 99 ARG A O 1
ATOM 811 N N . PRO A 1 100 ? 9.285 11.214 17.726 1.00 78.25 100 PRO A N 1
ATOM 812 C CA . PRO A 1 100 ? 8.521 12.373 17.309 1.00 78.25 100 PRO A CA 1
ATOM 813 C C . PRO A 1 100 ? 8.107 13.209 18.522 1.00 78.25 100 PRO A C 1
ATOM 815 O O . PRO A 1 100 ? 7.905 12.689 19.618 1.00 78.25 100 PRO A O 1
ATOM 818 N N . THR A 1 101 ? 7.961 14.516 18.313 1.00 73.50 101 THR A N 1
ATOM 819 C CA . THR A 1 101 ? 7.533 15.459 19.359 1.00 73.50 101 THR A CA 1
ATOM 820 C C . THR A 1 101 ? 6.079 15.235 19.776 1.00 73.50 101 THR A C 1
ATOM 822 O O . THR A 1 101 ? 5.738 15.454 20.933 1.00 73.50 101 THR A O 1
ATOM 825 N N . ASP A 1 102 ? 5.239 14.761 18.853 1.00 85.38 102 ASP A N 1
ATOM 826 C CA . ASP A 1 102 ? 3.831 14.460 19.100 1.00 85.38 102 ASP A CA 1
ATOM 827 C C . ASP A 1 102 ? 3.469 13.074 18.544 1.00 85.38 102 ASP A C 1
ATOM 829 O O . ASP A 1 102 ? 3.061 12.911 17.391 1.00 85.38 102 ASP A O 1
ATOM 833 N N . ILE A 1 103 ? 3.649 12.054 19.388 1.00 85.31 103 ILE A N 1
ATOM 834 C CA . ILE A 1 103 ? 3.240 10.670 19.101 1.00 85.31 103 ILE A CA 1
ATOM 835 C C . ILE A 1 103 ? 1.724 10.593 18.899 1.00 85.31 103 ILE A C 1
ATOM 837 O O . ILE A 1 103 ? 1.247 9.853 18.040 1.00 85.31 103 ILE A O 1
ATOM 841 N N . GLY A 1 104 ? 0.962 11.376 19.663 1.00 87.38 104 GLY A N 1
ATOM 842 C CA . GLY A 1 104 ? -0.488 11.352 19.610 1.00 87.38 104 GLY A CA 1
ATOM 843 C C . GLY A 1 104 ? -1.006 11.687 18.215 1.00 87.38 104 GLY A C 1
ATOM 844 O O . GLY A 1 104 ? -1.878 10.977 17.717 1.00 87.38 104 GLY A O 1
ATOM 845 N N . THR A 1 105 ? -0.490 12.747 17.596 1.00 91.81 105 THR A N 1
ATOM 846 C CA . THR A 1 105 ? -0.875 13.163 16.239 1.00 91.81 105 THR A CA 1
ATOM 847 C C . THR A 1 105 ? -0.565 12.091 15.194 1.00 91.81 105 THR A C 1
ATOM 849 O O . THR A 1 105 ? -1.381 11.855 14.303 1.00 91.81 105 THR A O 1
ATOM 852 N N . LEU A 1 106 ? 0.566 11.388 15.321 1.00 92.75 106 LEU A N 1
ATOM 853 C CA . LEU A 1 106 ? 0.936 10.298 14.412 1.00 92.75 106 LEU A CA 1
ATOM 854 C C . LEU A 1 106 ? -0.045 9.127 14.483 1.00 92.75 106 LEU A C 1
ATOM 856 O O . LEU A 1 106 ? -0.519 8.678 13.442 1.00 92.75 106 LEU A O 1
ATOM 860 N N . TYR A 1 107 ? -0.397 8.683 15.692 1.00 93.44 107 TYR A N 1
ATOM 861 C CA . TYR A 1 107 ? -1.380 7.615 15.886 1.00 93.44 107 TYR A CA 1
ATOM 862 C C . TYR A 1 107 ? -2.766 8.019 15.370 1.00 93.44 107 TYR A C 1
ATOM 864 O O . TYR A 1 107 ? -3.405 7.239 14.668 1.00 93.44 107 TYR A O 1
ATOM 872 N N . THR A 1 108 ? -3.213 9.252 15.638 1.00 95.12 108 THR A N 1
ATOM 873 C CA . THR A 1 108 ? -4.495 9.758 15.117 1.00 95.12 108 THR A CA 1
ATOM 874 C C . THR A 1 108 ? -4.506 9.795 13.588 1.00 95.12 108 THR A C 1
ATOM 876 O O . THR A 1 108 ? -5.478 9.367 12.970 1.00 95.12 108 THR A O 1
ATOM 879 N N . ALA A 1 109 ? -3.432 10.281 12.961 1.00 96.44 109 ALA A N 1
ATOM 880 C CA . ALA A 1 109 ? -3.331 10.358 11.507 1.00 96.44 109 ALA A CA 1
ATOM 881 C C . ALA A 1 109 ? -3.243 8.969 10.852 1.00 96.44 109 ALA A C 1
ATOM 883 O O . ALA A 1 109 ? -3.882 8.730 9.829 1.00 96.44 109 ALA A O 1
ATOM 884 N N . ALA A 1 110 ? -2.503 8.043 11.461 1.00 96.94 110 ALA A N 1
ATOM 885 C CA . ALA A 1 110 ? -2.429 6.650 11.038 1.00 96.94 110 ALA A CA 1
ATOM 886 C C . ALA A 1 110 ? -3.797 5.953 11.110 1.00 96.94 110 ALA A C 1
ATOM 888 O O . ALA A 1 110 ? -4.240 5.367 10.120 1.00 96.94 110 ALA A O 1
ATOM 889 N N . TYR A 1 111 ? -4.488 6.079 12.249 1.00 97.69 111 TYR A N 1
ATOM 890 C CA . TYR A 1 111 ? -5.858 5.598 12.422 1.00 97.69 111 TYR A CA 1
ATOM 891 C C . TYR A 1 111 ? -6.785 6.184 11.355 1.00 97.69 111 TYR A C 1
ATOM 893 O O . TYR A 1 111 ? -7.487 5.427 10.697 1.00 97.69 111 TYR A O 1
ATOM 901 N N . TYR A 1 112 ? -6.738 7.500 11.129 1.00 97.75 112 TYR A N 1
ATOM 902 C CA . TYR A 1 112 ? -7.574 8.178 10.138 1.00 97.75 112 TYR A CA 1
ATOM 903 C C . TYR A 1 112 ? -7.392 7.623 8.721 1.00 97.75 112 TYR A C 1
ATOM 905 O O . TYR A 1 112 ? -8.374 7.331 8.044 1.00 97.75 112 TYR A O 1
ATOM 913 N N . VAL A 1 113 ? -6.149 7.452 8.257 1.00 97.94 113 VAL A N 1
ATOM 914 C CA . VAL A 1 113 ? -5.893 6.915 6.909 1.00 97.94 113 VAL A CA 1
ATOM 915 C C . VAL A 1 113 ? -6.477 5.507 6.777 1.00 97.94 113 VAL A C 1
ATOM 917 O O . VAL A 1 113 ? -7.176 5.212 5.806 1.00 97.94 113 VAL A O 1
ATOM 920 N N . VAL A 1 114 ? -6.229 4.645 7.766 1.00 98.31 114 VAL A N 1
ATOM 921 C CA . VAL A 1 114 ? -6.700 3.256 7.753 1.00 98.31 114 VAL A CA 1
ATOM 922 C C . VAL A 1 114 ? -8.224 3.178 7.868 1.00 98.31 114 VAL A C 1
ATOM 924 O O . VAL A 1 114 ? -8.850 2.444 7.100 1.00 98.31 114 VAL A O 1
ATOM 927 N N . SER A 1 115 ? -8.841 3.940 8.770 1.00 98.12 115 SER A N 1
ATOM 928 C CA . SER A 1 115 ? -10.290 3.915 8.979 1.00 98.12 115 SER A CA 1
ATOM 929 C C . SER A 1 115 ? -11.041 4.452 7.762 1.00 98.12 115 SER A C 1
ATOM 931 O O . SER A 1 115 ? -11.982 3.809 7.306 1.00 98.12 115 SER A O 1
ATOM 933 N N . ARG A 1 116 ? -10.583 5.550 7.144 1.00 97.88 116 ARG A N 1
ATOM 934 C CA . ARG A 1 116 ? -11.225 6.125 5.948 1.00 97.88 116 ARG A CA 1
ATOM 935 C C . ARG A 1 116 ? -11.103 5.234 4.714 1.00 97.88 116 ARG A C 1
ATOM 937 O O . ARG A 1 116 ? -12.046 5.153 3.925 1.00 97.88 116 ARG A O 1
ATOM 944 N N . LEU A 1 117 ? -9.981 4.530 4.545 1.00 98.31 117 LEU A N 1
ATOM 945 C CA . LEU A 1 117 ? -9.873 3.487 3.519 1.00 98.31 117 LEU A CA 1
ATOM 946 C C . LEU A 1 117 ? -10.861 2.346 3.790 1.00 98.31 117 LEU A C 1
ATOM 948 O O . LEU A 1 117 ? -11.554 1.901 2.875 1.00 98.31 117 LEU A O 1
ATOM 952 N N . ALA A 1 118 ? -10.966 1.901 5.043 1.00 98.00 118 ALA A N 1
ATOM 953 C CA . ALA A 1 118 ? -11.891 0.843 5.426 1.00 98.00 118 ALA A CA 1
ATOM 954 C C . ALA A 1 118 ? -13.348 1.248 5.160 1.00 98.00 118 ALA A C 1
ATOM 956 O O . ALA A 1 118 ? -14.067 0.532 4.467 1.00 98.00 118 ALA A O 1
ATOM 957 N N . GLU A 1 119 ? -13.769 2.418 5.637 1.00 97.62 119 GLU A N 1
ATOM 958 C CA . GLU A 1 119 ? -15.115 2.966 5.436 1.00 97.62 119 GLU A CA 1
ATOM 959 C C . GLU A 1 119 ? -15.499 3.016 3.957 1.00 97.62 119 GLU A C 1
ATOM 961 O O . GLU A 1 119 ? -16.614 2.644 3.594 1.00 97.62 119 GLU A O 1
ATOM 966 N N . ARG A 1 120 ? -14.562 3.410 3.088 1.00 97.69 120 ARG A N 1
ATOM 967 C CA . ARG A 1 120 ? -14.814 3.495 1.648 1.00 97.69 120 ARG A CA 1
ATOM 968 C C . ARG A 1 120 ? -14.885 2.131 0.959 1.00 97.69 120 ARG A C 1
ATOM 970 O O . ARG A 1 120 ? -15.683 1.969 0.040 1.00 97.69 120 ARG A O 1
ATOM 977 N N . PHE A 1 121 ? -14.046 1.171 1.350 1.00 96.75 121 PHE A N 1
ATOM 978 C CA . PHE A 1 121 ? -13.814 -0.049 0.559 1.00 96.75 121 PHE A CA 1
ATOM 979 C C . PHE A 1 121 ? -14.339 -1.353 1.191 1.00 96.75 121 PHE A C 1
ATOM 981 O O . PHE A 1 121 ? -14.199 -2.433 0.599 1.00 96.75 121 PHE A O 1
ATOM 988 N N . GLY A 1 122 ? -14.992 -1.274 2.357 1.00 95.88 122 GLY A N 1
ATOM 989 C CA . GLY A 1 122 ? -15.753 -2.385 2.948 1.00 95.88 122 GLY A CA 1
ATOM 990 C C . GLY A 1 122 ? -15.226 -2.919 4.285 1.00 95.88 122 GLY A C 1
ATOM 991 O O . GLY A 1 122 ? -15.297 -4.123 4.531 1.00 95.88 122 GLY A O 1
ATOM 992 N N . GLY A 1 123 ? -14.684 -2.049 5.135 1.00 97.38 123 GLY A N 1
ATOM 993 C CA . GLY A 1 123 ? -14.325 -2.318 6.529 1.00 97.38 123 GLY A CA 1
ATOM 994 C C . GLY A 1 123 ? -13.260 -3.403 6.702 1.00 97.38 123 GLY A C 1
ATOM 995 O O . GLY A 1 123 ? -12.336 -3.536 5.902 1.00 97.38 123 GLY A O 1
ATOM 996 N N . LEU A 1 124 ? -13.416 -4.248 7.723 1.00 97.62 124 LEU A N 1
ATOM 997 C CA . LEU A 1 124 ? -12.525 -5.392 7.962 1.00 97.62 124 LEU A CA 1
ATOM 998 C C . LEU A 1 124 ? -12.450 -6.358 6.764 1.00 97.62 124 LEU A C 1
ATOM 1000 O O . LEU A 1 124 ? -11.393 -6.931 6.496 1.00 97.62 124 LEU A O 1
ATOM 1004 N N . ALA A 1 125 ? -13.534 -6.512 5.994 1.00 97.69 125 ALA A N 1
ATOM 1005 C CA . ALA A 1 125 ? -13.543 -7.385 4.820 1.00 97.69 125 ALA A CA 1
ATOM 1006 C C . ALA A 1 125 ? -12.640 -6.861 3.690 1.00 97.69 125 ALA A C 1
ATOM 1008 O O . ALA A 1 125 ? -12.104 -7.659 2.919 1.00 97.69 125 ALA A O 1
ATOM 1009 N N . TYR A 1 126 ? -12.448 -5.542 3.587 1.00 98.12 126 TYR A N 1
ATOM 1010 C CA . TYR A 1 126 ? -11.480 -4.941 2.669 1.00 98.12 126 TYR A CA 1
ATOM 1011 C C . TYR A 1 126 ? -10.052 -5.367 3.009 1.00 98.12 126 TYR A C 1
ATOM 1013 O O . TYR A 1 126 ? -9.353 -5.924 2.157 1.00 98.12 126 TYR A O 1
ATOM 1021 N N . TYR A 1 127 ? -9.654 -5.204 4.270 1.00 97.31 127 TYR A N 1
ATOM 1022 C CA . TYR A 1 127 ? -8.322 -5.601 4.715 1.00 97.31 127 TYR A CA 1
ATOM 1023 C C . TYR A 1 127 ? -8.112 -7.115 4.670 1.00 97.31 127 TYR A C 1
ATOM 1025 O O . TYR A 1 127 ? -7.036 -7.562 4.286 1.00 97.31 127 TYR A O 1
ATOM 1033 N N . ALA A 1 128 ? -9.140 -7.924 4.937 1.00 96.00 128 ALA A N 1
ATOM 1034 C CA . ALA A 1 128 ? -9.054 -9.372 4.755 1.00 96.00 128 ALA A CA 1
ATOM 1035 C C . ALA A 1 128 ? -8.722 -9.761 3.300 1.00 96.00 128 ALA A C 1
ATOM 1037 O O . ALA A 1 128 ? -7.891 -10.642 3.068 1.00 96.00 128 ALA A O 1
ATOM 1038 N N . ARG A 1 129 ? -9.325 -9.087 2.303 1.00 95.12 129 ARG A N 1
ATOM 1039 C CA . ARG A 1 129 ? -8.968 -9.284 0.884 1.00 95.12 129 ARG A CA 1
ATOM 1040 C C . ARG A 1 129 ? -7.536 -8.842 0.601 1.00 95.12 129 ARG A C 1
ATOM 1042 O O . ARG A 1 129 ? -6.820 -9.568 -0.079 1.00 95.12 129 ARG A O 1
ATOM 1049 N N . PHE A 1 130 ? -7.123 -7.695 1.138 1.00 94.81 130 PHE A N 1
ATOM 1050 C CA . PHE A 1 130 ? -5.755 -7.194 1.009 1.00 94.81 130 PHE A CA 1
ATOM 1051 C C . PHE A 1 130 ? -4.724 -8.196 1.546 1.00 94.81 130 PHE A C 1
ATOM 1053 O O . PHE A 1 130 ? -3.870 -8.636 0.783 1.00 94.81 130 PHE A O 1
ATOM 1060 N N . PHE A 1 131 ? -4.853 -8.651 2.796 1.00 93.25 131 PHE A N 1
ATOM 1061 C CA . PHE A 1 131 ? -3.912 -9.611 3.390 1.00 93.25 131 PHE A CA 1
ATOM 1062 C C . PHE A 1 131 ? -3.895 -10.962 2.673 1.00 93.25 131 PHE A C 1
ATOM 1064 O O . PHE A 1 131 ? -2.845 -11.588 2.564 1.00 93.25 131 PHE A O 1
ATOM 1071 N N . LYS A 1 132 ? -5.030 -11.393 2.110 1.00 90.94 132 LYS A N 1
ATOM 1072 C CA . LYS A 1 132 ? -5.080 -12.593 1.267 1.00 90.94 132 LYS A CA 1
ATOM 1073 C C . LYS A 1 132 ? -4.286 -12.436 -0.034 1.00 90.94 132 LYS A C 1
ATOM 1075 O O . LYS A 1 132 ? -3.734 -13.416 -0.519 1.00 90.94 132 LYS A O 1
ATOM 1080 N N . LEU A 1 133 ? -4.261 -11.240 -0.625 1.00 85.81 133 LEU A N 1
ATOM 1081 C CA . LEU A 1 133 ? -3.527 -10.983 -1.869 1.00 85.81 133 LEU A CA 1
ATOM 1082 C C . LEU A 1 133 ? -2.011 -10.950 -1.662 1.00 85.81 133 LEU A C 1
ATOM 1084 O O . LEU A 1 133 ? -1.277 -11.262 -2.595 1.00 85.81 133 LEU A O 1
ATOM 1088 N N . ILE A 1 134 ? -1.557 -10.578 -0.465 1.00 86.19 134 ILE A N 1
ATOM 1089 C CA . ILE A 1 134 ? -0.137 -10.352 -0.166 1.00 86.19 134 ILE A CA 1
ATOM 1090 C C . ILE A 1 134 ? 0.506 -11.495 0.628 1.00 86.19 134 ILE A C 1
ATOM 1092 O O . ILE A 1 134 ? 1.610 -11.317 1.125 1.00 86.19 134 ILE A O 1
ATOM 1096 N N . SER A 1 135 ? -0.157 -12.654 0.759 1.00 80.00 135 SER A N 1
ATOM 1097 C CA . SER A 1 135 ? 0.191 -13.710 1.732 1.00 80.00 135 SER A CA 1
ATOM 1098 C C . SER A 1 135 ? 1.615 -14.272 1.651 1.00 80.00 135 SER A C 1
ATOM 1100 O O . SER A 1 135 ? 2.033 -14.944 2.584 1.00 80.00 135 SER A O 1
ATOM 1102 N N . ASP A 1 136 ? 2.361 -13.982 0.587 1.00 76.06 136 ASP A N 1
ATOM 1103 C CA . ASP A 1 136 ? 3.733 -14.446 0.355 1.00 76.06 136 ASP A CA 1
ATOM 1104 C C . ASP A 1 136 ? 4.576 -13.368 -0.356 1.00 76.06 136 ASP A C 1
ATOM 1106 O O . ASP A 1 136 ? 5.486 -13.667 -1.132 1.00 76.06 136 ASP A O 1
ATOM 1110 N N . ILE A 1 137 ? 4.216 -12.094 -0.170 1.00 76.50 137 ILE A N 1
ATOM 1111 C CA . ILE A 1 137 ? 4.787 -10.962 -0.904 1.00 76.50 137 ILE A CA 1
ATOM 1112 C C . ILE A 1 137 ? 5.378 -9.969 0.088 1.00 76.50 137 ILE A C 1
ATOM 1114 O O . ILE A 1 137 ? 4.663 -9.390 0.902 1.00 76.50 137 ILE A O 1
ATOM 1118 N N . GLU A 1 138 ? 6.680 -9.723 -0.023 1.00 77.62 138 GLU A N 1
ATOM 1119 C CA . GLU A 1 138 ? 7.332 -8.658 0.733 1.00 77.62 138 GLU A CA 1
ATOM 1120 C C . GLU A 1 138 ? 7.000 -7.299 0.102 1.00 77.62 138 GLU A C 1
ATOM 1122 O O . GLU A 1 138 ? 7.312 -7.034 -1.063 1.00 77.62 138 GLU A O 1
ATOM 1127 N N . ILE A 1 139 ? 6.337 -6.429 0.865 1.00 79.94 139 ILE A N 1
ATOM 1128 C CA . ILE A 1 139 ? 5.986 -5.078 0.424 1.00 79.94 139 ILE A CA 1
ATOM 1129 C C . ILE A 1 139 ? 6.987 -4.100 1.030 1.00 79.94 139 ILE A C 1
ATOM 1131 O O . ILE A 1 139 ? 6.935 -3.790 2.217 1.00 79.94 139 ILE A O 1
ATOM 1135 N 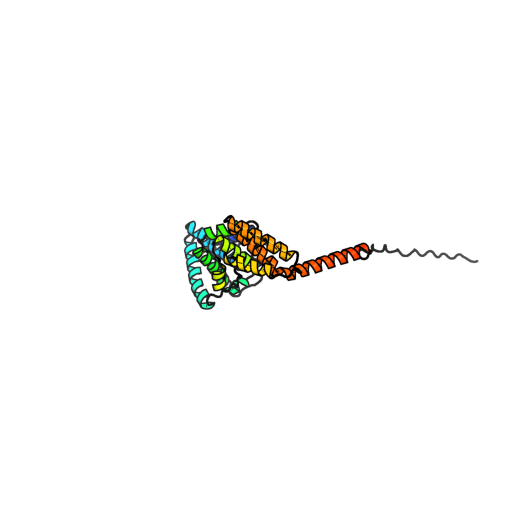N . LEU A 1 140 ? 7.894 -3.604 0.189 1.00 78.00 140 LEU A N 1
ATOM 1136 C CA . LEU A 1 140 ? 8.933 -2.636 0.569 1.00 78.00 140 LEU A CA 1
ATOM 1137 C C . LEU A 1 140 ? 8.693 -1.237 -0.006 1.00 78.00 140 LEU A C 1
ATOM 1139 O O . LEU A 1 140 ? 9.287 -0.266 0.452 1.00 78.00 140 LEU A O 1
ATOM 1143 N N . ASP A 1 141 ? 7.822 -1.135 -1.008 1.00 81.94 141 ASP A N 1
ATOM 1144 C CA . ASP A 1 141 ? 7.584 0.085 -1.768 1.00 81.94 141 ASP A CA 1
ATOM 1145 C C . ASP A 1 141 ? 6.133 0.564 -1.621 1.00 81.94 141 ASP A C 1
ATOM 1147 O O . ASP A 1 141 ? 5.182 -0.222 -1.677 1.00 81.94 141 ASP A O 1
ATOM 1151 N N . LYS A 1 142 ? 5.953 1.876 -1.434 1.00 86.62 142 LYS A N 1
ATOM 1152 C CA . LYS A 1 142 ? 4.637 2.486 -1.188 1.00 86.62 142 LYS A CA 1
ATOM 1153 C C . LYS A 1 142 ? 3.705 2.429 -2.406 1.00 86.62 142 LYS A C 1
ATOM 1155 O O . LYS A 1 142 ? 2.488 2.378 -2.228 1.00 86.62 142 LYS A O 1
ATOM 1160 N N . ASN A 1 143 ? 4.244 2.417 -3.627 1.00 82.94 143 ASN A N 1
ATOM 1161 C CA . ASN A 1 143 ? 3.449 2.296 -4.848 1.00 82.94 143 ASN A CA 1
ATOM 1162 C C . ASN A 1 143 ? 2.964 0.848 -5.005 1.00 82.94 143 ASN A C 1
ATOM 1164 O O . ASN A 1 143 ? 1.791 0.617 -5.299 1.00 82.94 143 ASN A O 1
ATOM 1168 N N . VAL A 1 144 ? 3.825 -0.133 -4.708 1.00 83.56 144 VAL A N 1
ATOM 1169 C CA . VAL A 1 144 ? 3.445 -1.558 -4.644 1.00 83.56 144 VAL A CA 1
ATOM 1170 C C . VAL A 1 144 ? 2.402 -1.804 -3.548 1.00 83.56 144 VAL A C 1
ATOM 1172 O O . VAL A 1 144 ? 1.419 -2.510 -3.775 1.00 83.56 144 VAL A O 1
ATOM 1175 N N . PHE A 1 145 ? 2.549 -1.175 -2.383 1.00 89.62 145 PHE A N 1
ATOM 1176 C CA . PHE A 1 145 ? 1.536 -1.212 -1.327 1.00 89.62 145 PHE A CA 1
ATOM 1177 C C . PHE A 1 145 ? 0.170 -0.705 -1.816 1.00 89.62 145 PHE A C 1
ATOM 1179 O O . PHE A 1 145 ? -0.842 -1.403 -1.700 1.00 89.62 145 PHE A O 1
ATOM 1186 N N . ALA A 1 146 ? 0.140 0.484 -2.426 1.00 91.69 146 ALA A N 1
ATOM 1187 C CA . ALA A 1 146 ? -1.083 1.067 -2.966 1.00 91.69 146 ALA A CA 1
ATOM 1188 C C . ALA A 1 146 ? -1.693 0.228 -4.101 1.00 91.69 146 ALA A C 1
ATOM 1190 O O . ALA A 1 146 ? -2.917 0.159 -4.231 1.00 91.69 146 ALA A O 1
ATOM 1191 N N . TYR A 1 147 ? -0.874 -0.461 -4.894 1.00 87.00 147 TYR A N 1
ATOM 1192 C CA . TYR A 1 147 ? -1.353 -1.400 -5.904 1.00 87.00 147 TYR A CA 1
ATOM 1193 C C . TYR A 1 147 ? -2.174 -2.541 -5.288 1.00 87.00 147 TYR A C 1
ATOM 1195 O O . TYR A 1 147 ? -3.300 -2.787 -5.722 1.00 87.00 147 TYR A O 1
ATOM 1203 N N . TYR A 1 148 ? -1.667 -3.204 -4.245 1.00 88.88 148 TYR A N 1
ATOM 1204 C CA . TYR A 1 148 ? -2.394 -4.301 -3.595 1.00 88.88 148 TYR A CA 1
ATOM 1205 C C . TYR A 1 148 ? -3.641 -3.824 -2.849 1.00 88.88 148 TYR A C 1
ATOM 1207 O O . TYR A 1 148 ? -4.677 -4.493 -2.895 1.00 88.88 148 TYR A O 1
ATOM 1215 N N . LEU A 1 149 ? -3.585 -2.641 -2.233 1.00 94.50 149 LEU A N 1
ATOM 1216 C CA . LEU A 1 149 ? -4.776 -1.983 -1.695 1.00 94.50 149 LEU A CA 1
ATOM 1217 C C . LEU A 1 149 ? -5.826 -1.731 -2.787 1.00 94.50 149 LEU A C 1
ATOM 1219 O O . LEU A 1 149 ? -7.017 -1.928 -2.546 1.00 94.50 149 LEU A O 1
ATOM 1223 N N . SER A 1 150 ? -5.394 -1.352 -3.991 1.00 91.50 150 SER A N 1
ATOM 1224 C CA . SER A 1 150 ? -6.284 -1.137 -5.137 1.00 91.50 150 SER A CA 1
ATOM 1225 C C . SER A 1 150 ? -6.884 -2.439 -5.666 1.00 91.50 150 SER A C 1
ATOM 1227 O O . SER A 1 150 ? -8.075 -2.504 -5.959 1.00 91.50 150 SER A O 1
ATOM 1229 N N . LEU A 1 151 ? -6.102 -3.523 -5.716 1.00 86.38 151 LEU A N 1
ATOM 1230 C CA . LEU A 1 151 ? -6.618 -4.854 -6.054 1.00 86.38 151 LEU A CA 1
ATOM 1231 C C . LEU A 1 151 ? -7.687 -5.323 -5.056 1.00 86.38 151 LEU A C 1
ATOM 1233 O O . LEU A 1 151 ? -8.710 -5.870 -5.464 1.00 86.38 151 LEU A O 1
ATOM 1237 N N . ALA A 1 152 ? -7.481 -5.087 -3.758 1.00 91.62 152 ALA A N 1
ATOM 1238 C CA . ALA A 1 152 ? -8.456 -5.429 -2.723 1.00 91.62 152 ALA A CA 1
ATOM 1239 C C . ALA A 1 152 ? -9.734 -4.571 -2.797 1.00 91.62 152 ALA A C 1
ATOM 1241 O O . ALA A 1 152 ? -10.818 -5.037 -2.423 1.00 91.62 152 ALA A O 1
ATOM 1242 N N . ALA A 1 153 ? -9.607 -3.331 -3.274 1.00 92.19 153 ALA A N 1
ATOM 1243 C CA . ALA A 1 153 ? -10.704 -2.387 -3.469 1.00 92.19 153 ALA A CA 1
ATOM 1244 C C . ALA A 1 153 ? -11.432 -2.595 -4.806 1.00 92.19 153 ALA A C 1
ATOM 1246 O O . ALA A 1 153 ? -12.564 -2.146 -4.955 1.00 92.19 153 ALA A O 1
ATOM 1247 N N . ASN A 1 154 ? -10.797 -3.281 -5.765 1.00 87.00 154 ASN A N 1
ATOM 1248 C CA . ASN A 1 154 ? -11.215 -3.339 -7.168 1.00 87.00 154 ASN A CA 1
ATOM 1249 C C . ASN A 1 154 ? -11.345 -1.942 -7.825 1.00 87.00 154 ASN A C 1
ATOM 1251 O O . ASN A 1 154 ? -12.067 -1.755 -8.803 1.00 87.00 154 ASN A O 1
ATOM 1255 N N . GLU A 1 155 ? -10.618 -0.960 -7.296 1.00 87.25 155 GLU A N 1
ATOM 1256 C CA . GLU A 1 155 ? -10.557 0.435 -7.735 1.00 87.25 155 GLU A CA 1
ATOM 1257 C C . GLU A 1 155 ? -9.201 1.006 -7.305 1.00 87.25 155 GLU A C 1
ATOM 1259 O O . GLU A 1 155 ? -8.627 0.553 -6.317 1.00 87.25 155 GLU A O 1
ATOM 1264 N N . SER A 1 156 ? -8.681 2.004 -8.024 1.00 88.69 156 SER A N 1
ATOM 1265 C CA . SER A 1 156 ? -7.451 2.682 -7.610 1.00 88.69 156 SER A CA 1
ATOM 1266 C C . SER A 1 156 ? -7.635 3.414 -6.278 1.00 88.69 156 SER A C 1
ATOM 1268 O O . SER A 1 156 ? -8.491 4.292 -6.154 1.00 88.69 156 SER A O 1
ATOM 1270 N N . VAL A 1 157 ? -6.779 3.112 -5.297 1.00 95.19 157 VAL A N 1
ATOM 1271 C CA . VAL A 1 157 ? -6.700 3.880 -4.041 1.00 95.19 157 VAL A CA 1
ATOM 1272 C C . VAL A 1 157 ? -5.746 5.072 -4.134 1.00 95.19 157 VAL A C 1
ATOM 1274 O O . VAL A 1 157 ? -5.750 5.929 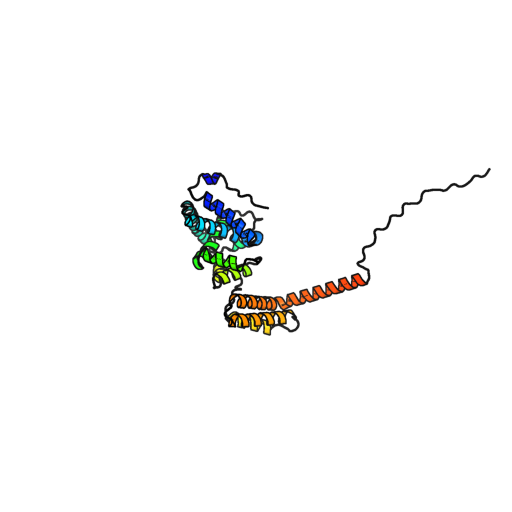-3.247 1.00 95.19 157 VAL A O 1
ATOM 1277 N N . ALA A 1 158 ? -4.935 5.159 -5.194 1.00 92.56 158 ALA A N 1
ATOM 1278 C CA . ALA A 1 158 ? -3.914 6.193 -5.334 1.00 92.56 158 ALA A CA 1
ATOM 1279 C C . ALA A 1 158 ? -4.489 7.623 -5.288 1.00 92.56 158 ALA A C 1
ATOM 1281 O O . ALA A 1 158 ? -3.913 8.444 -4.575 1.00 92.56 158 ALA A O 1
ATOM 1282 N N . PRO A 1 159 ? -5.637 7.953 -5.927 1.00 93.69 159 PRO A N 1
ATOM 1283 C CA . PRO A 1 159 ? -6.244 9.279 -5.801 1.00 93.69 159 PRO A CA 1
ATOM 1284 C C . PRO A 1 159 ? -6.569 9.665 -4.354 1.00 93.69 159 PRO A C 1
ATOM 1286 O O . PRO A 1 159 ? -6.350 10.807 -3.957 1.00 93.69 159 PRO A O 1
ATOM 1289 N N . VAL A 1 160 ? -7.052 8.711 -3.552 1.00 95.56 160 VAL A N 1
ATOM 1290 C CA . VAL A 1 160 ? -7.406 8.944 -2.145 1.00 95.56 160 VAL A CA 1
ATOM 1291 C C . VAL A 1 160 ? -6.149 9.177 -1.314 1.00 95.56 160 VAL A C 1
ATOM 1293 O O . VAL A 1 160 ? -6.043 10.196 -0.637 1.00 95.56 160 VAL A O 1
ATOM 1296 N N . LEU A 1 161 ? -5.150 8.303 -1.435 1.00 96.69 161 LEU A N 1
ATOM 1297 C CA . LEU A 1 161 ? -3.873 8.462 -0.732 1.00 96.69 161 LEU A CA 1
ATOM 1298 C C . LEU A 1 161 ? -3.148 9.759 -1.130 1.00 96.69 161 LEU A C 1
ATOM 1300 O O . LEU A 1 161 ? -2.555 10.436 -0.290 1.00 96.69 161 LEU A O 1
ATOM 1304 N N . ASN A 1 162 ? -3.233 10.150 -2.402 1.00 95.44 162 ASN A N 1
ATOM 1305 C CA . ASN A 1 162 ? -2.646 11.392 -2.897 1.00 95.44 162 ASN A CA 1
ATOM 1306 C C . ASN A 1 162 ? -3.386 12.639 -2.423 1.00 95.44 162 ASN A C 1
ATOM 1308 O O . ASN A 1 162 ? -2.735 13.663 -2.224 1.00 95.44 162 ASN A O 1
ATOM 1312 N N . SER A 1 163 ? -4.693 12.552 -2.154 1.00 95.69 163 SER A N 1
ATOM 1313 C CA . SER A 1 163 ? -5.421 13.637 -1.483 1.00 95.69 163 SER A CA 1
ATOM 1314 C C . SER A 1 163 ? -4.887 13.920 -0.071 1.00 95.69 163 SER A C 1
ATOM 1316 O O . SER A 1 163 ? -4.978 15.051 0.396 1.00 95.69 163 SER A O 1
ATOM 1318 N N . TRP A 1 164 ? -4.237 12.930 0.555 1.00 96.81 164 TRP A N 1
ATOM 1319 C CA . TRP A 1 164 ? -3.527 13.069 1.830 1.00 96.81 164 TRP A CA 1
ATOM 1320 C C . TRP A 1 164 ? -2.016 13.304 1.686 1.00 96.81 164 TRP A C 1
ATOM 1322 O O . TRP A 1 164 ? -1.281 13.265 2.671 1.00 96.81 164 TRP A O 1
ATOM 1332 N N . GLY A 1 165 ? -1.518 13.550 0.471 1.00 95.50 165 GLY A N 1
ATOM 1333 C CA . GLY A 1 165 ? -0.123 13.931 0.228 1.00 95.50 165 GLY A CA 1
ATOM 1334 C C . GLY A 1 165 ? 0.885 12.778 0.148 1.00 95.50 165 GLY A C 1
ATOM 1335 O O . GLY A 1 165 ? 2.086 13.028 0.239 1.00 95.50 165 GLY A O 1
ATOM 1336 N N . PHE A 1 166 ? 0.449 11.527 -0.043 1.00 94.88 166 PHE A N 1
ATOM 1337 C CA . PHE A 1 166 ? 1.360 10.369 -0.045 1.00 94.88 166 PHE A CA 1
ATOM 1338 C C . PHE A 1 166 ? 2.267 10.276 -1.289 1.00 94.88 166 PHE A C 1
ATOM 1340 O O . PHE A 1 166 ? 3.309 9.611 -1.248 1.00 94.88 166 PHE A O 1
ATOM 1347 N N . GLY A 1 167 ? 1.909 10.936 -2.394 1.00 91.62 167 GLY A N 1
ATOM 1348 C CA . GLY A 1 167 ? 2.702 10.940 -3.629 1.00 91.62 167 GLY A CA 1
ATOM 1349 C C . GLY A 1 167 ? 2.920 9.532 -4.187 1.00 91.62 167 GLY A C 1
ATOM 1350 O O . GLY A 1 167 ? 4.059 9.135 -4.425 1.00 91.62 167 GLY A O 1
ATOM 1351 N N . ILE A 1 168 ? 1.835 8.770 -4.276 1.00 89.25 168 ILE A N 1
ATOM 1352 C CA . ILE A 1 168 ? 1.729 7.423 -4.824 1.00 89.25 168 ILE A CA 1
ATOM 1353 C C . ILE A 1 168 ? 1.621 7.499 -6.343 1.00 89.25 168 ILE A C 1
ATOM 1355 O O . ILE A 1 168 ? 0.761 8.206 -6.880 1.00 89.25 168 ILE A O 1
ATOM 1359 N N . GLU A 1 169 ? 2.448 6.719 -7.025 1.00 81.25 169 GLU A N 1
ATOM 1360 C CA . GLU A 1 169 ? 2.267 6.432 -8.443 1.00 81.25 169 GLU A CA 1
ATOM 1361 C C . GLU A 1 169 ? 1.142 5.411 -8.610 1.00 81.25 169 GLU A C 1
ATOM 1363 O O . GLU A 1 169 ? 1.138 4.353 -7.975 1.00 81.25 169 GLU A O 1
ATOM 1368 N N . ASP A 1 170 ? 0.157 5.736 -9.447 1.00 81.62 170 ASP A N 1
ATOM 1369 C CA . ASP A 1 170 ? -1.001 4.872 -9.648 1.00 81.62 170 ASP A CA 1
ATOM 1370 C C . ASP A 1 170 ? -0.653 3.678 -10.546 1.00 81.62 170 ASP A C 1
ATOM 1372 O O . ASP A 1 170 ? -0.807 3.708 -11.769 1.00 81.62 170 ASP A O 1
ATOM 1376 N N . LEU A 1 171 ? -0.179 2.611 -9.906 1.00 74.44 171 LEU A N 1
ATOM 1377 C CA . LEU A 1 171 ? 0.091 1.331 -10.550 1.00 74.44 171 LEU A CA 1
ATOM 1378 C C . LEU A 1 171 ? -1.193 0.520 -10.804 1.00 74.44 171 LEU A C 1
ATOM 1380 O O . LEU A 1 171 ? -1.133 -0.528 -11.445 1.00 74.44 171 LEU A O 1
ATOM 1384 N N . TYR A 1 172 ? -2.366 0.955 -10.326 1.00 76.69 172 TYR A N 1
ATOM 1385 C CA . TYR A 1 172 ? -3.627 0.290 -10.643 1.00 76.69 172 TYR A CA 1
ATOM 1386 C C . TYR A 1 172 ? -4.084 0.697 -12.044 1.00 76.69 172 TYR A C 1
ATOM 1388 O O . TYR A 1 172 ? -4.773 1.690 -12.283 1.00 76.69 172 TYR A O 1
ATOM 1396 N N . LEU A 1 173 ? -3.643 -0.091 -13.017 1.00 67.75 173 LEU A N 1
ATOM 1397 C CA . LEU A 1 173 ? -3.797 0.241 -14.420 1.00 67.75 173 LEU A CA 1
ATOM 1398 C C . LEU A 1 173 ? -5.233 -0.008 -14.916 1.00 67.75 173 LEU A C 1
ATOM 1400 O O . LEU A 1 173 ? -5.759 -1.119 -14.872 1.00 67.75 173 LEU A O 1
ATOM 1404 N N . ARG A 1 174 ? -5.854 1.058 -15.435 1.00 63.50 174 ARG A N 1
ATOM 1405 C CA . ARG A 1 174 ? -7.111 1.015 -16.198 1.00 63.50 174 ARG A CA 1
ATOM 1406 C C . ARG A 1 174 ? -6.870 0.398 -17.588 1.00 63.50 174 ARG A C 1
ATOM 1408 O O . ARG A 1 174 ? -5.733 0.374 -18.050 1.00 63.50 174 ARG A O 1
ATOM 1415 N N . PRO A 1 175 ? -7.911 -0.032 -18.322 1.00 59.72 175 PRO A N 1
ATOM 1416 C CA . PRO A 1 175 ? -7.760 -0.563 -19.683 1.00 59.72 175 PRO A CA 1
ATOM 1417 C C . PRO A 1 175 ? -6.949 0.332 -20.644 1.00 59.72 175 PRO A C 1
ATOM 1419 O O . PRO A 1 175 ? -6.201 -0.172 -21.477 1.00 59.72 175 PRO A O 1
ATOM 1422 N N . GLU A 1 176 ? -7.020 1.659 -20.497 1.00 62.44 176 GLU A N 1
ATOM 1423 C CA . GLU A 1 176 ? -6.242 2.621 -21.300 1.00 62.44 176 GLU A CA 1
ATOM 1424 C C . GLU A 1 176 ? -4.722 2.500 -21.103 1.00 62.44 176 GLU A C 1
ATOM 1426 O O . GLU A 1 176 ? -3.931 2.819 -21.995 1.00 62.44 176 GLU A O 1
ATOM 1431 N N . SER A 1 177 ? -4.290 1.971 -19.960 1.00 75.81 177 SER A N 1
ATOM 1432 C CA . SER A 1 177 ? -2.883 1.727 -19.663 1.00 75.81 177 SER A CA 1
ATOM 1433 C C . SER A 1 177 ? -2.254 0.695 -20.595 1.00 75.81 177 SER A C 1
ATOM 1435 O O . SER A 1 177 ? -1.054 0.765 -20.848 1.00 75.81 177 SER A O 1
ATOM 1437 N N . PHE A 1 178 ? -3.039 -0.223 -21.169 1.00 82.81 178 PHE A N 1
ATOM 1438 C CA . PHE A 1 178 ? -2.525 -1.176 -22.154 1.00 82.81 178 PHE A CA 1
ATOM 1439 C C . PHE A 1 178 ? -2.014 -0.473 -23.414 1.00 82.81 178 PHE A C 1
ATOM 1441 O O . PHE A 1 178 ? -1.006 -0.892 -23.980 1.00 82.81 178 PHE A O 1
ATOM 1448 N N . ILE A 1 179 ? -2.664 0.612 -23.838 1.00 81.69 179 ILE A N 1
ATOM 1449 C CA . ILE A 1 179 ? -2.220 1.406 -24.991 1.00 81.69 179 ILE A CA 1
ATOM 1450 C C . ILE A 1 179 ? -0.927 2.145 -24.637 1.00 81.69 179 ILE A C 1
ATOM 1452 O O . ILE A 1 179 ? 0.041 2.097 -25.393 1.00 81.69 179 ILE A O 1
ATOM 1456 N N . ARG A 1 180 ? -0.881 2.776 -23.457 1.00 85.94 180 ARG A N 1
ATOM 1457 C CA . ARG A 1 180 ? 0.306 3.498 -22.971 1.00 85.94 180 ARG A CA 1
ATOM 1458 C C . ARG A 1 180 ? 1.536 2.593 -22.891 1.00 85.94 180 ARG A C 1
ATOM 1460 O O . ARG A 1 180 ? 2.574 2.947 -23.442 1.00 85.94 180 ARG A O 1
ATOM 1467 N N . VAL A 1 181 ? 1.419 1.441 -22.230 1.00 89.06 181 VAL A N 1
ATOM 1468 C CA . VAL A 1 181 ? 2.534 0.492 -22.078 1.00 89.06 181 VAL A CA 1
ATOM 1469 C C . VAL A 1 181 ? 2.954 -0.064 -23.437 1.00 89.06 181 VAL A C 1
ATOM 1471 O O . VAL A 1 181 ? 4.145 -0.123 -23.722 1.00 89.06 181 VAL A O 1
ATOM 1474 N N . GLY A 1 182 ? 2.000 -0.383 -24.319 1.00 89.44 182 GLY A N 1
ATOM 1475 C CA . GLY A 1 182 ? 2.309 -0.797 -25.689 1.00 89.44 182 GLY A CA 1
ATOM 1476 C C . GLY A 1 182 ? 3.142 0.245 -26.445 1.00 89.44 182 GLY A C 1
ATOM 1477 O O . GLY A 1 182 ? 4.158 -0.099 -27.045 1.00 89.44 182 GLY A O 1
ATOM 1478 N N . ASN A 1 183 ? 2.767 1.525 -26.360 1.00 92.56 183 ASN A N 1
ATOM 1479 C CA . ASN A 1 183 ? 3.507 2.622 -26.992 1.00 92.56 183 ASN A CA 1
ATOM 1480 C C . ASN A 1 183 ? 4.910 2.808 -26.403 1.00 92.56 183 ASN A C 1
ATOM 1482 O O . ASN A 1 183 ? 5.857 3.004 -27.161 1.00 92.56 183 ASN A O 1
ATOM 1486 N N . LEU A 1 184 ? 5.049 2.715 -25.076 1.00 93.38 184 LEU A N 1
ATOM 1487 C CA . LEU A 1 184 ? 6.348 2.790 -24.406 1.00 93.38 184 LEU A CA 1
ATOM 1488 C C . LEU A 1 184 ? 7.293 1.700 -24.925 1.00 93.38 184 LEU A C 1
ATOM 1490 O O . LEU A 1 184 ? 8.417 1.995 -25.316 1.00 93.38 184 LEU A O 1
ATOM 1494 N N . ILE A 1 185 ? 6.812 0.457 -24.990 1.00 95.38 185 ILE A N 1
ATOM 1495 C CA . ILE A 1 185 ? 7.592 -0.692 -25.459 1.00 95.38 185 ILE A CA 1
ATOM 1496 C C . ILE A 1 185 ? 7.996 -0.533 -26.927 1.00 95.38 185 ILE A C 1
ATOM 1498 O O . ILE A 1 185 ? 9.150 -0.777 -27.276 1.00 95.38 185 ILE A O 1
ATOM 1502 N N . MET A 1 186 ? 7.069 -0.096 -27.786 1.00 93.50 186 MET A N 1
ATOM 1503 C CA . MET A 1 186 ? 7.361 0.158 -29.202 1.00 93.50 186 MET A CA 1
ATOM 1504 C C . MET A 1 186 ? 8.417 1.253 -29.400 1.00 93.50 186 MET A C 1
ATOM 1506 O O . MET A 1 186 ? 9.164 1.197 -30.374 1.00 93.50 186 MET A O 1
ATOM 1510 N N . GLY A 1 187 ? 8.482 2.228 -28.489 1.00 94.19 187 GLY A N 1
ATOM 1511 C CA . GLY A 1 187 ? 9.461 3.314 -28.518 1.00 94.19 187 GLY A CA 1
ATOM 1512 C C . GLY A 1 187 ? 10.861 2.941 -28.020 1.00 94.19 187 GLY A C 1
ATOM 1513 O O . GLY A 1 187 ? 11.772 3.754 -28.161 1.00 94.19 187 GLY A O 1
ATOM 1514 N N . LEU A 1 188 ? 11.064 1.752 -27.440 1.00 94.38 188 LEU A N 1
ATOM 1515 C CA . LEU A 1 188 ? 12.375 1.341 -26.934 1.00 94.38 188 LEU A CA 1
ATOM 1516 C C . LEU A 1 188 ? 13.346 0.981 -28.058 1.00 94.38 188 LEU A C 1
ATOM 1518 O O . LEU A 1 188 ? 13.031 0.193 -28.953 1.00 94.38 188 LEU A O 1
ATOM 1522 N N . ASP A 1 189 ? 14.577 1.475 -27.941 1.00 93.62 189 ASP A N 1
ATOM 1523 C CA . ASP A 1 189 ? 15.668 1.118 -28.844 1.00 93.62 189 ASP A CA 1
ATOM 1524 C C . ASP A 1 189 ? 16.012 -0.383 -28.756 1.00 93.62 189 ASP A C 1
ATOM 1526 O O . ASP A 1 189 ? 15.839 -1.039 -27.723 1.00 93.62 189 ASP A O 1
ATOM 1530 N N . GLN A 1 190 ? 16.508 -0.944 -29.858 1.00 92.44 190 GLN A N 1
ATOM 1531 C CA . GLN A 1 190 ? 16.955 -2.333 -29.925 1.00 92.44 190 GLN A CA 1
ATOM 1532 C C . GLN A 1 190 ? 18.201 -2.598 -29.060 1.00 92.44 190 GLN A C 1
ATOM 1534 O O . GLN A 1 190 ? 18.434 -3.739 -28.666 1.00 92.44 190 GLN A O 1
ATOM 1539 N N . ALA A 1 191 ? 18.972 -1.568 -28.710 1.00 93.50 191 ALA A N 1
ATOM 1540 C CA . ALA A 1 191 ? 20.109 -1.663 -27.802 1.00 93.50 191 ALA A CA 1
ATOM 1541 C C . ALA A 1 191 ? 19.719 -2.139 -26.392 1.00 93.50 191 ALA A C 1
ATOM 1543 O O . ALA A 1 191 ? 20.556 -2.703 -25.694 1.00 93.50 191 ALA A O 1
ATOM 1544 N N . TYR A 1 192 ? 18.456 -1.970 -25.982 1.00 95.50 192 TYR A N 1
ATOM 1545 C CA . TYR A 1 192 ? 17.977 -2.356 -24.649 1.00 95.50 192 TYR A CA 1
ATOM 1546 C C . TYR A 1 192 ? 17.495 -3.809 -24.552 1.00 95.50 192 TYR A C 1
ATOM 1548 O O . TYR A 1 192 ? 16.689 -4.169 -23.686 1.00 95.50 192 TYR A O 1
ATOM 1556 N N . GLN A 1 193 ? 17.959 -4.670 -25.455 1.00 94.12 193 GLN A N 1
ATOM 1557 C CA . GLN A 1 193 ? 17.796 -6.109 -25.288 1.00 94.12 193 GLN A CA 1
ATOM 1558 C C . GLN A 1 193 ? 18.676 -6.613 -24.127 1.00 94.12 193 GLN A C 1
ATOM 1560 O O . GLN A 1 193 ? 19.791 -6.123 -23.952 1.00 94.12 193 GLN A O 1
ATOM 1565 N N . PRO A 1 194 ? 18.208 -7.591 -23.326 1.00 95.44 194 PRO A N 1
ATOM 1566 C CA . PRO A 1 194 ? 16.992 -8.396 -23.514 1.00 95.44 194 PRO A CA 1
ATOM 1567 C C . PRO A 1 194 ? 15.717 -7.794 -22.891 1.00 95.44 194 PRO A C 1
ATOM 1569 O O . PRO A 1 194 ? 14.638 -8.376 -23.001 1.00 95.44 194 PRO A O 1
ATOM 1572 N N . TYR A 1 195 ? 15.815 -6.656 -22.206 1.00 96.75 195 TYR A N 1
ATOM 1573 C CA . TYR A 1 195 ? 14.727 -6.111 -21.388 1.00 96.75 195 TYR A CA 1
ATOM 1574 C C . TYR A 1 195 ? 13.528 -5.648 -22.205 1.00 96.75 195 TYR A C 1
ATOM 1576 O O . TYR A 1 195 ? 12.388 -5.872 -21.794 1.00 96.75 195 TYR A O 1
ATOM 1584 N N . ARG A 1 196 ? 13.771 -5.117 -23.407 1.00 95.94 196 ARG A N 1
ATOM 1585 C CA . ARG A 1 196 ? 12.702 -4.846 -24.374 1.00 95.94 196 ARG A CA 1
ATOM 1586 C C . ARG A 1 196 ? 11.901 -6.112 -24.697 1.00 95.94 196 ARG A C 1
ATOM 1588 O O . ARG A 1 196 ? 10.677 -6.094 -24.604 1.00 95.94 196 ARG A O 1
ATOM 1595 N N . PHE A 1 197 ? 12.568 -7.217 -25.036 1.00 96.31 197 PHE A N 1
ATOM 1596 C CA . PHE A 1 197 ? 11.889 -8.483 -25.330 1.00 96.31 197 PHE A CA 1
ATOM 1597 C C . PHE A 1 197 ? 11.096 -9.010 -24.130 1.00 96.31 197 PHE A C 1
ATOM 1599 O O . PHE A 1 197 ? 9.948 -9.429 -24.279 1.00 96.31 197 PHE A O 1
ATOM 1606 N N . LEU A 1 198 ? 11.685 -8.975 -22.932 1.00 97.31 198 LEU A N 1
ATOM 1607 C CA . LEU A 1 198 ? 10.993 -9.410 -21.719 1.00 97.31 198 LEU A CA 1
ATOM 1608 C C . LEU A 1 198 ? 9.747 -8.557 -21.464 1.00 97.31 198 LEU A C 1
ATOM 1610 O O . LEU A 1 198 ? 8.682 -9.099 -21.172 1.00 97.31 198 LEU A O 1
ATOM 1614 N N . SER A 1 199 ? 9.847 -7.241 -21.646 1.00 96.44 199 SER A N 1
ATOM 1615 C CA . SER A 1 199 ? 8.702 -6.342 -21.538 1.00 96.44 199 SER A CA 1
ATOM 1616 C C . SER A 1 199 ? 7.593 -6.695 -22.544 1.00 96.44 199 SER A C 1
ATOM 1618 O O . SER A 1 199 ? 6.434 -6.856 -22.154 1.00 96.44 199 SER A O 1
ATOM 1620 N N . GLU A 1 200 ? 7.939 -6.933 -23.816 1.00 96.94 200 GLU A N 1
ATOM 1621 C CA . GLU A 1 200 ? 6.992 -7.380 -24.850 1.00 96.94 200 GLU A CA 1
ATOM 1622 C C . GLU A 1 200 ? 6.306 -8.707 -24.482 1.00 96.94 200 GLU A C 1
ATOM 1624 O O . GLU A 1 200 ? 5.099 -8.875 -24.694 1.00 96.94 200 GLU A O 1
ATOM 1629 N N . LEU A 1 201 ? 7.055 -9.659 -23.918 1.00 97.69 201 LEU A N 1
ATOM 1630 C CA . LEU A 1 201 ? 6.523 -10.943 -23.467 1.00 97.69 201 LEU A CA 1
ATOM 1631 C C . LEU A 1 201 ? 5.474 -10.749 -22.367 1.00 97.69 201 LEU A C 1
ATOM 1633 O O . LEU A 1 201 ? 4.356 -11.262 -22.482 1.00 97.69 201 LEU A O 1
ATOM 1637 N N . PHE A 1 202 ? 5.807 -9.988 -21.324 1.00 96.56 202 PHE A N 1
ATOM 1638 C CA . PHE A 1 202 ? 4.881 -9.710 -20.228 1.00 96.56 202 PHE A CA 1
ATOM 1639 C C . PHE A 1 202 ? 3.655 -8.924 -20.701 1.00 96.56 202 PHE A C 1
ATOM 1641 O O . PHE A 1 202 ? 2.533 -9.253 -20.316 1.00 96.56 202 PHE A O 1
ATOM 1648 N N . TYR A 1 203 ? 3.817 -7.988 -21.635 1.00 94.94 203 TYR A N 1
ATOM 1649 C CA . TYR A 1 203 ? 2.696 -7.268 -22.235 1.00 94.94 203 TYR A CA 1
ATOM 1650 C C . TYR A 1 203 ? 1.705 -8.209 -22.943 1.00 94.94 203 TYR A C 1
ATOM 1652 O O . TYR A 1 203 ? 0.487 -8.116 -22.763 1.00 94.94 203 TYR A O 1
ATOM 1660 N N . ARG A 1 204 ? 2.205 -9.197 -23.695 1.00 95.38 204 ARG A N 1
ATOM 1661 C CA . ARG A 1 204 ? 1.355 -10.217 -24.337 1.00 95.38 204 ARG A CA 1
ATOM 1662 C C . ARG A 1 204 ? 0.640 -11.102 -23.315 1.00 95.38 204 ARG A C 1
ATOM 1664 O O . ARG A 1 204 ? -0.530 -11.441 -23.510 1.00 95.38 204 ARG A O 1
ATOM 1671 N N . LEU A 1 205 ? 1.315 -11.471 -22.224 1.00 95.50 205 LEU A N 1
ATOM 1672 C CA . LEU A 1 205 ? 0.706 -12.220 -21.119 1.00 95.50 205 LEU A CA 1
ATOM 1673 C C . LEU A 1 205 ? -0.395 -11.410 -20.422 1.00 95.50 205 LEU A C 1
ATOM 1675 O O . LEU A 1 205 ? -1.436 -11.975 -20.066 1.00 95.50 205 LEU A O 1
ATOM 1679 N N . ALA A 1 206 ? -0.207 -10.095 -20.294 1.00 90.19 206 ALA A N 1
ATOM 1680 C CA . ALA A 1 206 ? -1.208 -9.178 -19.768 1.00 90.19 206 ALA A CA 1
ATOM 1681 C C . ALA A 1 206 ? -2.467 -9.168 -20.644 1.00 90.19 206 ALA A C 1
ATOM 1683 O O . ALA A 1 206 ? -3.564 -9.427 -20.148 1.00 90.19 206 ALA A O 1
ATOM 1684 N N . LEU A 1 207 ? -2.309 -8.980 -21.960 1.00 87.31 207 LEU A N 1
ATOM 1685 C CA . LEU A 1 207 ? -3.420 -9.009 -22.921 1.00 87.31 207 LEU A CA 1
ATOM 1686 C C . LEU A 1 207 ? -4.161 -10.353 -22.914 1.00 87.31 207 LEU A C 1
ATOM 1688 O O . LEU A 1 207 ? -5.392 -10.395 -22.939 1.00 87.31 207 LEU A O 1
ATOM 1692 N N . LYS A 1 208 ? -3.426 -11.471 -22.848 1.00 89.94 208 LYS A N 1
ATOM 1693 C CA . LYS A 1 208 ? -4.018 -12.813 -22.746 1.00 89.94 208 LYS A CA 1
ATOM 1694 C C . LYS A 1 208 ? -4.833 -12.977 -21.462 1.00 89.94 208 LYS A C 1
ATOM 1696 O O . LYS A 1 208 ? -5.923 -13.540 -21.498 1.00 89.94 208 LYS A O 1
ATOM 1701 N N . SER A 1 209 ? -4.321 -12.485 -20.338 1.00 84.19 209 SER A N 1
ATOM 1702 C CA . SER A 1 209 ? -5.006 -12.580 -19.045 1.00 84.19 209 SER A CA 1
ATOM 1703 C C . SER A 1 209 ? -6.250 -11.697 -18.990 1.00 84.19 209 SER A C 1
ATOM 1705 O O . SER A 1 209 ? -7.276 -12.140 -18.476 1.00 84.19 209 SER A O 1
ATOM 1707 N N . LEU A 1 210 ? -6.191 -10.507 -19.599 1.00 79.50 210 LEU A N 1
ATOM 1708 C CA . LEU A 1 210 ? -7.336 -9.608 -19.743 1.00 79.50 210 LEU A CA 1
ATOM 1709 C C . LEU A 1 210 ? -8.461 -10.275 -20.542 1.00 79.50 210 LEU A C 1
ATOM 1711 O O . LEU A 1 210 ? -9.603 -10.299 -20.095 1.00 79.50 210 LEU A O 1
ATOM 1715 N N . ARG A 1 211 ? -8.132 -10.893 -21.685 1.00 79.31 211 ARG A N 1
ATOM 1716 C CA . ARG A 1 211 ? -9.095 -11.655 -22.503 1.00 79.31 211 ARG A CA 1
ATOM 1717 C C . ARG A 1 211 ? -9.750 -12.809 -21.742 1.00 79.31 211 ARG A C 1
ATOM 1719 O O . ARG A 1 211 ? -10.899 -13.135 -22.011 1.00 79.31 211 ARG A O 1
ATOM 1726 N N . ASN A 1 212 ? -9.031 -13.403 -20.793 1.00 80.81 212 ASN A N 1
ATOM 1727 C CA . ASN A 1 212 ? -9.530 -14.474 -19.931 1.00 80.81 212 ASN A CA 1
ATOM 1728 C C . ASN A 1 212 ? -10.266 -13.948 -18.681 1.00 80.81 212 ASN A C 1
ATOM 1730 O O . ASN A 1 212 ? -10.502 -14.716 -17.750 1.00 80.81 212 ASN A O 1
ATOM 1734 N N . ASN A 1 213 ? -10.587 -12.651 -18.636 1.00 68.00 213 ASN A N 1
ATOM 1735 C CA . ASN A 1 213 ? -11.238 -11.957 -17.524 1.00 68.00 213 ASN A CA 1
ATOM 1736 C C . ASN A 1 213 ? -10.508 -12.092 -16.172 1.00 68.00 213 ASN A C 1
ATOM 1738 O O . ASN A 1 213 ? -11.112 -12.006 -15.105 1.00 68.00 213 ASN A O 1
ATOM 1742 N N . ASN A 1 214 ? -9.191 -12.317 -16.199 1.00 70.81 214 ASN A N 1
ATOM 1743 C CA . ASN A 1 214 ? -8.360 -12.401 -15.002 1.00 70.81 214 ASN A CA 1
ATOM 1744 C C . ASN A 1 214 ? -7.624 -11.072 -14.794 1.00 70.81 214 ASN A C 1
ATOM 1746 O O . ASN A 1 214 ? -6.451 -10.933 -15.149 1.00 70.81 214 ASN A O 1
ATOM 1750 N N . LEU A 1 215 ? -8.345 -10.091 -14.241 1.00 70.50 215 LEU A N 1
ATOM 1751 C CA . LEU A 1 215 ? -7.872 -8.711 -14.076 1.00 70.50 215 LEU A CA 1
ATOM 1752 C C . LEU A 1 215 ? -6.621 -8.607 -13.195 1.00 70.50 215 LEU A C 1
ATOM 1754 O O . LEU A 1 215 ? -5.696 -7.877 -13.539 1.00 70.50 215 LEU A O 1
ATOM 1758 N N . GLY A 1 216 ? -6.542 -9.389 -12.114 1.00 68.56 216 GLY A N 1
ATOM 1759 C CA . GLY A 1 216 ? -5.367 -9.406 -11.238 1.00 68.56 216 GLY A CA 1
ATOM 1760 C C . GLY A 1 216 ? -4.091 -9.806 -11.984 1.00 68.56 216 GLY A C 1
ATOM 1761 O O . GLY A 1 216 ? -3.097 -9.084 -11.946 1.00 68.56 216 GLY A O 1
ATOM 1762 N N . ARG A 1 217 ? -4.130 -10.912 -12.746 1.00 78.75 217 ARG A N 1
ATOM 1763 C CA . ARG A 1 217 ? -2.979 -11.346 -13.561 1.00 78.75 217 ARG A CA 1
ATOM 1764 C C . ARG A 1 217 ? -2.688 -10.396 -14.715 1.00 78.75 217 ARG A C 1
ATOM 1766 O O . ARG A 1 217 ? -1.524 -10.165 -15.025 1.00 78.75 217 ARG A O 1
ATOM 1773 N N . ALA A 1 218 ? -3.726 -9.851 -15.344 1.00 82.88 218 ALA A N 1
ATOM 1774 C CA . ALA A 1 218 ? -3.568 -8.879 -16.417 1.00 82.88 218 ALA A CA 1
ATOM 1775 C C . ALA A 1 218 ? -2.797 -7.644 -15.935 1.00 82.88 218 ALA A C 1
ATOM 1777 O O . ALA A 1 218 ? -1.821 -7.254 -16.570 1.00 82.88 218 ALA A O 1
ATOM 1778 N N . ASN A 1 219 ? -3.177 -7.099 -14.778 1.00 79.75 219 ASN A N 1
ATOM 1779 C CA . ASN A 1 219 ? -2.518 -5.941 -14.186 1.00 79.75 219 ASN A CA 1
ATOM 1780 C C . ASN A 1 219 ? -1.090 -6.257 -13.743 1.00 79.75 219 ASN A C 1
ATOM 1782 O O . ASN A 1 219 ? -0.193 -5.476 -14.043 1.00 79.75 219 ASN A O 1
ATOM 1786 N N . LEU A 1 220 ? -0.860 -7.407 -13.098 1.00 81.31 220 LEU A N 1
ATOM 1787 C CA . LEU A 1 220 ? 0.484 -7.815 -12.681 1.00 81.31 220 LEU A CA 1
ATOM 1788 C C . LEU A 1 220 ? 1.439 -7.872 -13.878 1.00 81.31 220 LEU A C 1
ATOM 1790 O O . LEU A 1 220 ? 2.482 -7.226 -13.871 1.00 81.31 220 LEU A O 1
ATOM 1794 N N . TYR A 1 221 ? 1.056 -8.593 -14.934 1.00 90.25 221 TYR A N 1
ATOM 1795 C CA . TYR A 1 221 ? 1.876 -8.697 -16.137 1.00 90.25 221 TYR A CA 1
ATOM 1796 C C . TYR A 1 221 ? 2.056 -7.350 -16.844 1.00 90.25 221 TYR A C 1
ATOM 1798 O O . TYR A 1 221 ? 3.130 -7.088 -17.380 1.00 90.25 221 TYR A O 1
ATOM 1806 N N . LEU A 1 222 ? 1.039 -6.481 -16.835 1.00 88.88 222 LEU A N 1
ATOM 1807 C CA . LEU A 1 222 ? 1.141 -5.157 -17.443 1.00 88.88 222 LEU A CA 1
ATOM 1808 C C . LEU A 1 222 ? 2.121 -4.254 -16.680 1.00 88.88 222 LEU A C 1
ATOM 1810 O O . LEU A 1 222 ? 2.901 -3.548 -17.312 1.00 88.88 222 LEU A O 1
ATOM 1814 N N . ILE A 1 223 ? 2.126 -4.314 -15.345 1.00 85.12 223 ILE A N 1
ATOM 1815 C CA . ILE A 1 223 ? 3.095 -3.601 -14.500 1.00 85.12 223 ILE A CA 1
ATOM 1816 C C . ILE A 1 223 ? 4.499 -4.162 -14.706 1.00 85.12 223 ILE A C 1
ATOM 1818 O O . ILE A 1 223 ? 5.437 -3.392 -14.869 1.00 85.12 223 ILE A O 1
ATOM 1822 N N . THR A 1 224 ? 4.666 -5.488 -14.756 1.00 88.50 224 THR A N 1
ATOM 1823 C CA . THR A 1 224 ? 5.975 -6.087 -15.056 1.00 88.50 224 THR A CA 1
ATOM 1824 C C . THR A 1 224 ? 6.494 -5.610 -16.412 1.00 88.50 224 THR A C 1
ATOM 1826 O O . THR A 1 224 ? 7.662 -5.247 -16.528 1.00 88.50 224 THR A O 1
ATOM 1829 N N . ALA A 1 225 ? 5.625 -5.550 -17.425 1.00 92.94 225 ALA A N 1
ATOM 1830 C CA . ALA A 1 225 ? 5.976 -5.004 -18.729 1.00 92.94 225 ALA A CA 1
ATOM 1831 C C . ALA A 1 225 ? 6.382 -3.524 -18.641 1.00 92.94 225 ALA A C 1
ATOM 1833 O O . ALA A 1 225 ? 7.424 -3.154 -19.180 1.00 92.94 225 ALA A O 1
ATOM 1834 N N . LEU A 1 226 ? 5.609 -2.700 -17.926 1.00 91.00 226 LEU A N 1
ATOM 1835 C CA . LEU A 1 226 ? 5.909 -1.284 -17.702 1.00 91.00 226 LEU A CA 1
ATOM 1836 C C . LEU A 1 226 ? 7.279 -1.087 -17.039 1.00 91.00 226 LEU A C 1
ATOM 1838 O O . LEU A 1 226 ? 8.114 -0.383 -17.596 1.00 91.00 226 LEU A O 1
ATOM 1842 N N . LEU A 1 227 ? 7.542 -1.754 -15.912 1.00 88.06 227 LEU A N 1
ATOM 1843 C CA . LEU A 1 227 ? 8.808 -1.634 -15.183 1.00 88.06 227 LEU A CA 1
ATOM 1844 C C . LEU A 1 227 ? 9.996 -2.072 -16.045 1.00 88.06 227 LEU A C 1
ATOM 1846 O O . LEU A 1 227 ? 10.998 -1.369 -16.133 1.00 88.06 227 LEU A O 1
ATOM 1850 N N . LEU A 1 228 ? 9.884 -3.208 -16.737 1.00 92.56 228 LEU A N 1
ATOM 1851 C CA . LEU A 1 228 ? 10.939 -3.663 -17.645 1.00 92.56 228 LEU A CA 1
ATOM 1852 C C . LEU A 1 228 ? 11.199 -2.666 -18.773 1.00 92.56 228 LEU A C 1
ATOM 1854 O O . LEU A 1 228 ? 12.342 -2.540 -19.202 1.00 92.56 228 LEU A O 1
ATOM 1858 N N . ALA A 1 229 ? 10.160 -1.980 -19.250 1.00 93.38 229 ALA A N 1
ATOM 1859 C CA . ALA A 1 229 ? 10.290 -0.988 -20.301 1.00 93.38 229 ALA A CA 1
ATOM 1860 C C . ALA A 1 229 ? 10.937 0.309 -19.798 1.00 93.38 229 ALA A C 1
ATOM 1862 O O . ALA A 1 229 ? 11.896 0.778 -20.405 1.00 93.38 229 ALA A O 1
ATOM 1863 N N . GLU A 1 230 ? 10.462 0.868 -18.682 1.00 89.12 230 GLU A N 1
ATOM 1864 C CA . GLU A 1 230 ? 11.006 2.109 -18.114 1.00 89.12 230 GLU A CA 1
ATOM 1865 C C . GLU A 1 230 ? 12.459 1.948 -17.661 1.00 89.12 230 GLU A C 1
ATOM 1867 O O . GLU A 1 230 ? 13.299 2.808 -17.925 1.00 89.12 230 GLU A O 1
ATOM 1872 N N . PHE A 1 231 ? 12.784 0.813 -17.039 1.00 90.88 231 PHE A N 1
ATOM 1873 C CA . PHE A 1 231 ? 14.127 0.546 -16.532 1.00 90.88 231 PHE A CA 1
ATOM 1874 C C . PHE A 1 231 ? 15.047 -0.141 -17.549 1.00 90.88 231 PHE A C 1
ATOM 1876 O O . PHE A 1 231 ? 16.205 -0.405 -17.220 1.00 90.88 231 PHE A O 1
ATOM 1883 N N . ALA A 1 232 ? 14.595 -0.396 -18.785 1.00 94.88 232 ALA A N 1
ATOM 1884 C CA . ALA A 1 232 ? 15.386 -1.095 -19.801 1.00 94.88 232 ALA A CA 1
ATOM 1885 C C . ALA A 1 232 ? 16.802 -0.508 -19.993 1.00 94.88 232 ALA A C 1
ATOM 1887 O O . ALA A 1 232 ? 17.755 -1.293 -20.018 1.00 94.88 232 ALA A O 1
ATOM 1888 N N . PRO A 1 233 ? 17.006 0.828 -20.052 1.00 93.38 233 PRO A N 1
ATOM 1889 C CA . PRO A 1 233 ? 18.345 1.402 -20.194 1.00 93.38 233 PRO A CA 1
ATOM 1890 C C . PRO A 1 233 ? 19.257 1.094 -19.001 1.00 93.38 233 PRO A C 1
ATOM 1892 O O . PRO A 1 233 ? 20.391 0.649 -19.180 1.00 93.38 233 PRO A O 1
ATOM 1895 N N . ILE A 1 234 ? 18.750 1.278 -17.778 1.00 93.25 234 ILE A N 1
ATOM 1896 C CA . ILE A 1 234 ? 19.510 1.063 -16.538 1.00 93.25 234 ILE A CA 1
ATOM 1897 C C . ILE A 1 234 ? 19.860 -0.416 -16.385 1.00 93.25 234 ILE A C 1
ATOM 1899 O O . ILE A 1 234 ? 21.008 -0.759 -16.108 1.00 93.25 234 ILE A O 1
ATOM 1903 N N . LEU A 1 235 ? 18.888 -1.296 -16.620 1.00 93.38 235 LEU A N 1
ATOM 1904 C CA . LEU A 1 235 ? 19.078 -2.740 -16.552 1.00 93.38 235 LEU A CA 1
ATOM 1905 C C . LEU A 1 235 ? 20.086 -3.230 -17.601 1.00 93.38 235 LEU A C 1
ATOM 1907 O O . LEU A 1 235 ? 20.922 -4.088 -17.307 1.00 93.38 235 LEU A O 1
ATOM 1911 N N . THR A 1 236 ? 20.069 -2.645 -18.802 1.00 95.00 236 THR A N 1
ATOM 1912 C CA . THR A 1 236 ? 21.049 -2.940 -19.859 1.00 95.00 236 THR A CA 1
ATOM 1913 C C . THR A 1 236 ? 22.460 -2.552 -19.422 1.00 95.00 236 THR A C 1
ATOM 1915 O O . THR A 1 236 ? 23.373 -3.375 -19.499 1.00 95.00 236 THR A O 1
ATOM 1918 N N . ILE A 1 237 ? 22.644 -1.339 -18.891 1.00 95.50 237 ILE A N 1
ATOM 1919 C CA . ILE A 1 237 ? 23.944 -0.876 -18.379 1.00 95.50 237 ILE A CA 1
ATOM 1920 C C . ILE A 1 237 ? 24.431 -1.777 -17.240 1.00 95.50 237 ILE A C 1
ATOM 1922 O O . ILE A 1 237 ? 25.580 -2.215 -17.257 1.00 95.50 237 ILE A O 1
ATOM 1926 N N . ALA A 1 238 ? 23.560 -2.093 -16.279 1.00 94.62 238 ALA A N 1
ATOM 1927 C CA . ALA A 1 238 ? 23.889 -2.964 -15.155 1.00 94.62 238 ALA A CA 1
ATOM 1928 C C . ALA A 1 238 ? 24.324 -4.362 -15.625 1.00 94.62 238 ALA A C 1
ATOM 1930 O O . ALA A 1 238 ? 25.308 -4.903 -15.123 1.00 94.62 238 ALA A O 1
ATOM 1931 N N . THR A 1 239 ? 23.649 -4.914 -16.635 1.00 94.88 239 THR A N 1
ATOM 1932 C CA . THR A 1 239 ? 23.995 -6.215 -17.228 1.00 94.88 239 THR A CA 1
ATOM 1933 C C . THR A 1 239 ? 25.351 -6.185 -17.913 1.00 94.88 239 THR A C 1
ATOM 1935 O O . THR A 1 239 ? 26.164 -7.083 -17.705 1.00 94.88 239 THR A O 1
ATOM 1938 N N . ILE A 1 240 ? 25.626 -5.141 -18.700 1.00 94.94 240 ILE A N 1
ATOM 1939 C CA . ILE A 1 240 ? 26.924 -4.969 -19.361 1.00 94.94 240 ILE A CA 1
ATOM 1940 C C . ILE A 1 240 ? 28.034 -4.834 -18.314 1.00 94.94 240 ILE A C 1
ATOM 1942 O O . ILE A 1 240 ? 29.055 -5.512 -18.413 1.00 94.94 240 ILE A O 1
ATOM 1946 N N . ALA A 1 241 ? 27.830 -4.008 -17.285 1.00 95.81 241 ALA A N 1
ATOM 1947 C CA . ALA A 1 241 ? 28.795 -3.827 -16.206 1.00 95.81 241 ALA A CA 1
ATOM 1948 C C . ALA A 1 241 ? 29.065 -5.142 -15.456 1.00 95.81 241 ALA A C 1
ATOM 1950 O O . ALA A 1 241 ? 30.224 -5.503 -15.249 1.00 95.81 241 ALA A O 1
ATOM 1951 N N . ALA A 1 242 ? 28.014 -5.892 -15.112 1.00 95.19 242 ALA A N 1
ATOM 1952 C CA . ALA A 1 242 ? 28.134 -7.194 -14.462 1.00 95.19 242 ALA A CA 1
ATOM 1953 C C . ALA A 1 242 ? 28.872 -8.213 -15.344 1.00 95.19 242 ALA A C 1
ATOM 1955 O O . ALA A 1 242 ? 29.723 -8.952 -14.847 1.00 95.19 242 ALA A O 1
ATOM 1956 N N . ALA A 1 243 ? 28.606 -8.229 -16.654 1.00 95.50 243 ALA A N 1
ATOM 1957 C CA . ALA A 1 243 ? 29.291 -9.105 -17.601 1.00 95.50 243 ALA A CA 1
ATOM 1958 C C . ALA A 1 243 ? 30.784 -8.761 -17.727 1.00 95.50 243 ALA A C 1
ATOM 1960 O O . ALA A 1 243 ? 31.625 -9.659 -17.689 1.00 95.50 243 ALA A O 1
ATOM 1961 N N . LEU A 1 244 ? 31.127 -7.472 -17.818 1.00 96.19 244 LEU A N 1
ATOM 1962 C CA . LEU A 1 244 ? 32.517 -7.008 -17.866 1.00 96.19 244 LEU A CA 1
ATOM 1963 C C . LEU A 1 244 ? 33.274 -7.327 -16.575 1.00 96.19 244 LEU A C 1
ATOM 1965 O O . LEU A 1 244 ? 34.416 -7.780 -16.637 1.00 96.19 244 LEU A O 1
ATOM 1969 N N . LEU A 1 245 ? 32.642 -7.126 -15.417 1.00 95.94 245 LEU A N 1
ATOM 1970 C CA . LEU A 1 245 ? 33.215 -7.475 -14.118 1.00 95.94 245 LEU A CA 1
ATOM 1971 C C . LEU A 1 245 ? 33.418 -8.990 -13.986 1.00 95.94 245 LEU A C 1
ATOM 1973 O O . LEU A 1 245 ? 34.480 -9.441 -13.574 1.00 95.94 245 LEU A O 1
ATOM 1977 N N . SER A 1 246 ? 32.440 -9.790 -14.406 1.00 95.31 246 SER A N 1
ATOM 1978 C CA . SER A 1 246 ? 32.563 -11.252 -14.398 1.00 95.31 246 SER A CA 1
ATOM 1979 C C . SER A 1 246 ? 33.694 -11.726 -15.317 1.00 95.31 246 SER A C 1
ATOM 1981 O O . SER A 1 246 ? 34.490 -12.584 -14.939 1.00 95.31 246 SER A O 1
ATOM 1983 N N . LEU A 1 247 ? 33.815 -11.132 -16.508 1.00 96.19 247 LEU A N 1
ATOM 1984 C CA . LEU A 1 247 ? 34.881 -11.449 -17.456 1.00 96.19 247 LEU A CA 1
ATOM 1985 C C . LEU A 1 247 ? 36.261 -11.038 -16.929 1.00 96.19 247 LEU A C 1
ATOM 1987 O O . LEU A 1 247 ? 37.224 -11.786 -17.091 1.00 96.19 247 LEU A O 1
ATOM 1991 N N . SER A 1 248 ? 36.378 -9.865 -16.302 1.00 94.00 248 SER A N 1
ATOM 1992 C CA . SER A 1 248 ? 37.650 -9.399 -15.748 1.00 94.00 248 SER A CA 1
ATOM 1993 C C . SER A 1 248 ? 38.113 -10.288 -14.595 1.00 94.00 248 SER A C 1
ATOM 1995 O O . SER A 1 248 ? 39.274 -10.701 -14.590 1.00 94.00 248 SER A O 1
ATOM 1997 N N . LEU A 1 249 ? 37.205 -10.668 -13.691 1.00 93.69 249 LEU A N 1
ATOM 1998 C CA . LEU A 1 249 ? 37.477 -11.626 -12.618 1.00 93.69 249 LEU A CA 1
ATOM 1999 C C . LEU A 1 249 ? 37.927 -12.979 -13.177 1.00 93.69 249 LEU A C 1
ATOM 2001 O O . LEU A 1 249 ? 38.969 -13.486 -12.768 1.00 93.69 249 LEU A O 1
ATOM 2005 N N . TYR A 1 250 ? 37.226 -13.506 -14.185 1.00 94.12 250 TYR A N 1
ATOM 2006 C CA . TYR A 1 250 ? 37.596 -14.759 -14.847 1.00 94.12 250 TYR A CA 1
ATOM 2007 C C . TYR A 1 250 ? 38.999 -14.710 -15.482 1.00 94.12 250 TYR A C 1
ATOM 2009 O O . TYR A 1 250 ? 39.792 -15.648 -15.368 1.00 94.12 250 TYR A O 1
ATOM 2017 N N . VAL A 1 251 ? 39.353 -13.599 -16.140 1.00 94.44 251 VAL A N 1
ATOM 2018 C CA . VAL A 1 251 ? 40.691 -13.416 -16.729 1.00 94.44 251 VAL A CA 1
ATOM 2019 C C . VAL A 1 251 ? 41.773 -13.315 -15.648 1.00 94.44 251 VAL A C 1
ATOM 2021 O O . VAL A 1 251 ? 42.853 -13.885 -15.822 1.00 94.44 251 VAL A O 1
ATOM 2024 N N . LEU A 1 252 ? 41.510 -12.603 -14.547 1.00 92.38 252 LEU A N 1
ATOM 2025 C CA . LEU A 1 252 ? 42.442 -12.473 -13.419 1.00 92.38 252 LEU A CA 1
ATOM 2026 C C . LEU A 1 252 ? 42.679 -13.814 -12.714 1.00 92.38 252 LEU A C 1
ATOM 2028 O O . LEU A 1 252 ? 43.825 -14.138 -12.388 1.00 92.38 252 LEU A O 1
ATOM 2032 N N . GLU A 1 253 ? 41.627 -14.616 -12.550 1.00 91.31 253 GLU A N 1
ATOM 2033 C CA . GLU A 1 253 ? 41.702 -15.976 -12.016 1.00 91.31 253 GLU A CA 1
ATOM 2034 C C . GLU A 1 253 ? 42.578 -16.866 -12.904 1.00 91.31 253 GLU A C 1
ATOM 2036 O O . GLU A 1 253 ? 43.544 -17.470 -12.433 1.00 91.31 253 GLU A O 1
ATOM 2041 N N . LYS A 1 254 ? 42.324 -16.869 -14.220 1.00 90.56 254 LYS A N 1
ATOM 2042 C CA . LYS A 1 254 ? 43.095 -17.666 -15.186 1.00 90.56 254 LYS A CA 1
ATOM 2043 C C . LYS A 1 254 ? 44.573 -17.269 -15.246 1.00 90.56 254 LYS A C 1
ATOM 2045 O O . LYS A 1 254 ? 45.426 -18.117 -15.498 1.00 90.56 254 LYS A O 1
ATOM 2050 N N . LYS A 1 255 ? 44.892 -15.991 -15.017 1.00 89.12 255 LYS A N 1
ATOM 2051 C CA . LYS A 1 255 ? 46.276 -15.495 -14.930 1.00 89.12 255 LYS A CA 1
ATOM 2052 C C . LYS A 1 255 ? 46.954 -15.803 -13.589 1.00 89.12 255 LYS A C 1
ATOM 2054 O O . LYS A 1 255 ? 48.113 -15.442 -13.416 1.00 89.12 255 LYS A O 1
ATOM 2059 N N . GLY A 1 256 ? 46.261 -16.451 -12.649 1.00 80.75 256 GLY A N 1
ATOM 2060 C CA . GLY A 1 256 ? 46.802 -16.804 -11.337 1.00 80.75 256 GLY A CA 1
ATOM 2061 C C . GLY A 1 256 ? 47.024 -15.606 -10.412 1.00 80.75 256 GLY A C 1
ATOM 2062 O O . GLY A 1 256 ? 47.659 -15.760 -9.377 1.00 80.75 256 GLY A O 1
ATOM 2063 N N . VAL A 1 257 ? 46.498 -14.427 -10.763 1.00 79.00 257 VAL A N 1
ATOM 2064 C CA . VAL A 1 257 ? 46.643 -13.191 -9.971 1.00 79.00 257 VAL A CA 1
ATOM 2065 C C . VAL A 1 257 ? 45.784 -13.247 -8.706 1.00 79.00 257 VAL A C 1
ATOM 2067 O O . VAL A 1 257 ? 46.106 -12.603 -7.714 1.00 79.00 257 VAL A O 1
ATOM 2070 N N . LEU A 1 258 ? 44.711 -14.043 -8.734 1.00 73.56 258 LEU A N 1
ATOM 2071 C CA . LEU A 1 258 ? 43.791 -14.235 -7.612 1.00 73.56 258 LEU A CA 1
ATOM 2072 C C . LEU A 1 258 ? 44.157 -15.425 -6.706 1.00 73.56 258 LEU A C 1
ATOM 2074 O O . LEU A 1 258 ? 43.411 -15.709 -5.774 1.00 73.56 258 LEU A O 1
ATOM 2078 N N . LYS A 1 259 ? 45.275 -16.132 -6.947 1.00 67.75 259 LYS A N 1
ATOM 2079 C CA . LYS A 1 259 ? 45.750 -17.154 -5.998 1.00 67.75 259 LYS A CA 1
ATOM 2080 C C . LYS A 1 259 ? 46.303 -16.458 -4.755 1.00 67.75 259 LYS A C 1
ATOM 2082 O O . LYS A 1 259 ? 47.228 -15.654 -4.866 1.00 67.75 259 LYS A O 1
ATOM 2087 N N . GLU A 1 260 ? 45.744 -16.774 -3.589 1.00 63.22 260 GLU A N 1
ATOM 2088 C CA . GLU A 1 260 ? 46.286 -16.340 -2.301 1.00 63.22 260 GLU A CA 1
ATOM 2089 C C . GLU A 1 260 ? 47.775 -16.705 -2.216 1.00 63.22 260 GLU A C 1
ATOM 2091 O O . GLU A 1 260 ? 48.176 -17.825 -2.542 1.00 63.22 260 GLU A O 1
ATOM 2096 N N . ARG A 1 261 ? 48.610 -15.744 -1.798 1.00 52.09 261 ARG A N 1
ATOM 2097 C CA . ARG A 1 261 ? 49.981 -16.047 -1.377 1.00 52.09 261 ARG A CA 1
ATOM 2098 C C . ARG A 1 261 ? 49.880 -17.037 -0.222 1.00 52.09 261 ARG A C 1
ATOM 2100 O O . ARG A 1 261 ? 49.345 -16.673 0.824 1.00 52.09 261 ARG A O 1
ATOM 2107 N N . GLU A 1 262 ? 50.419 -18.242 -0.393 1.00 52.09 262 GLU A N 1
ATOM 2108 C CA . GLU A 1 262 ? 50.666 -19.119 0.749 1.00 52.09 262 GLU A CA 1
ATOM 2109 C C . GLU A 1 262 ? 51.481 -18.337 1.796 1.00 52.09 262 GLU A C 1
ATOM 2111 O O . GLU A 1 262 ? 52.426 -17.624 1.427 1.00 52.09 262 GLU A O 1
ATOM 2116 N N . PRO A 1 263 ? 51.108 -18.397 3.087 1.00 49.41 263 PRO A N 1
ATOM 2117 C CA . PRO A 1 263 ? 51.860 -17.720 4.130 1.00 49.41 263 PRO A CA 1
ATOM 2118 C C . PRO A 1 263 ? 53.290 -18.262 4.117 1.00 49.41 263 PRO A C 1
ATOM 2120 O O . PRO A 1 263 ? 53.497 -19.471 4.210 1.00 49.41 263 PRO A O 1
ATOM 2123 N N . SER A 1 264 ? 54.281 -17.375 3.971 1.00 43.12 264 SER A N 1
ATOM 2124 C CA . SER A 1 264 ? 55.683 -17.785 3.970 1.00 43.12 264 SER A CA 1
ATOM 2125 C C . SER A 1 264 ? 55.976 -18.494 5.287 1.00 43.12 264 SER A C 1
ATOM 2127 O O . SER A 1 264 ? 55.906 -17.871 6.350 1.00 43.12 264 SER A O 1
ATOM 2129 N N . THR A 1 265 ? 56.312 -19.779 5.229 1.00 46.56 265 THR A N 1
ATOM 2130 C CA . THR A 1 265 ? 56.910 -20.483 6.360 1.00 46.56 265 THR A CA 1
ATOM 2131 C C . THR A 1 265 ? 58.141 -19.692 6.783 1.00 46.56 265 THR A C 1
ATOM 2133 O O . THR A 1 265 ? 59.101 -19.586 6.017 1.00 46.56 265 THR A O 1
ATOM 2136 N N . SER A 1 266 ? 58.093 -19.073 7.963 1.00 45.12 266 SER A N 1
ATOM 2137 C CA . SER A 1 266 ? 59.239 -18.378 8.533 1.00 45.12 266 SER A CA 1
ATOM 2138 C C . SER A 1 266 ? 60.383 -19.379 8.664 1.00 45.12 266 SER A C 1
ATOM 2140 O O . SER A 1 266 ? 60.277 -20.335 9.434 1.00 45.12 266 SER A O 1
ATOM 2142 N N . HIS A 1 267 ? 61.471 -19.178 7.925 1.00 48.22 267 HIS A N 1
ATOM 2143 C CA . HIS A 1 267 ? 62.727 -19.832 8.259 1.00 48.22 267 HIS A CA 1
ATOM 2144 C C . HIS A 1 267 ? 63.136 -19.343 9.654 1.00 48.22 267 HIS A C 1
ATOM 2146 O O . HIS A 1 267 ? 63.415 -18.159 9.841 1.00 48.22 267 HIS A O 1
ATOM 2152 N N . MET A 1 268 ? 63.126 -20.249 10.636 1.00 54.09 268 MET A N 1
ATOM 2153 C CA . MET A 1 268 ? 63.906 -20.085 11.864 1.00 54.09 268 MET A CA 1
ATOM 2154 C C . MET A 1 268 ? 65.367 -19.788 11.481 1.00 54.09 268 MET A C 1
ATOM 2156 O O . MET A 1 268 ? 65.861 -20.397 10.526 1.00 54.09 268 MET A O 1
ATOM 2160 N N . PRO A 1 269 ? 66.060 -18.871 12.179 1.00 46.72 269 PRO A N 1
ATOM 2161 C CA . PRO A 1 269 ? 67.478 -18.640 11.938 1.00 46.72 269 PRO A CA 1
ATOM 2162 C C . PRO A 1 269 ? 68.284 -19.884 12.358 1.00 46.72 269 PRO A C 1
ATOM 2164 O O . PRO A 1 269 ? 67.882 -20.560 13.308 1.00 46.72 269 PRO A O 1
ATOM 2167 N N . PRO A 1 270 ? 69.390 -20.210 11.666 1.00 47.47 270 PRO A N 1
ATOM 2168 C CA . PRO A 1 270 ? 70.232 -21.337 12.041 1.00 47.47 270 PRO A CA 1
ATOM 2169 C C . PRO A 1 270 ? 70.970 -21.045 13.354 1.00 47.47 270 PRO A C 1
ATOM 2171 O O . PRO A 1 270 ? 71.423 -19.921 13.578 1.00 47.47 270 PRO A O 1
ATOM 2174 N N . GLU A 1 271 ? 71.059 -22.072 14.201 1.00 48.09 271 GLU A N 1
ATOM 2175 C CA . GLU A 1 271 ? 71.927 -22.118 15.377 1.00 48.09 271 GLU A CA 1
ATOM 2176 C C . GLU A 1 271 ? 73.389 -21.866 14.979 1.00 48.09 271 GLU A C 1
ATOM 2178 O O . GLU A 1 271 ? 73.871 -22.322 13.939 1.00 48.09 271 GLU A O 1
ATOM 2183 N N . ASP A 1 272 ? 74.048 -21.074 15.817 1.00 49.34 272 ASP A N 1
ATOM 2184 C CA . ASP A 1 272 ? 75.453 -20.695 15.763 1.00 49.34 272 ASP A CA 1
ATOM 2185 C C . ASP A 1 272 ? 76.323 -21.873 16.211 1.00 49.34 272 ASP A C 1
ATOM 2187 O O . ASP A 1 272 ? 76.343 -22.196 17.393 1.00 49.34 272 ASP A O 1
ATOM 2191 N N . ASP A 1 273 ? 77.037 -22.493 15.271 1.00 47.03 273 ASP A N 1
ATOM 2192 C CA . ASP A 1 273 ? 78.114 -23.444 15.552 1.00 47.03 273 ASP A CA 1
ATOM 2193 C C . ASP A 1 273 ? 79.353 -23.054 14.733 1.00 47.03 273 ASP A C 1
ATOM 2195 O O . ASP A 1 273 ? 79.626 -23.586 13.653 1.00 47.03 273 ASP A O 1
ATOM 2199 N N . SER A 1 274 ? 80.132 -22.101 15.251 1.00 39.94 274 SER A N 1
ATOM 2200 C CA . SER A 1 274 ? 81.524 -21.908 14.836 1.00 39.94 274 SER A CA 1
ATOM 2201 C C . SER A 1 274 ? 82.490 -22.284 15.965 1.00 39.94 274 SER A C 1
ATOM 2203 O O . SER A 1 274 ? 82.908 -21.437 16.754 1.00 39.94 274 SER A O 1
ATOM 2205 N N . GLU A 1 275 ? 82.891 -23.556 16.010 1.00 39.47 275 GLU A N 1
ATOM 2206 C CA . GLU A 1 275 ? 84.137 -23.988 16.652 1.00 39.47 275 GLU A CA 1
ATOM 2207 C C . GLU A 1 275 ? 85.295 -23.861 15.646 1.00 39.47 275 GLU A C 1
ATOM 2209 O O . GLU A 1 275 ? 85.390 -24.617 14.678 1.00 39.47 275 GLU A O 1
ATOM 2214 N N . TYR A 1 276 ? 86.208 -22.916 15.887 1.00 39.88 276 TYR A N 1
ATOM 2215 C CA . TYR A 1 276 ? 87.546 -22.919 15.289 1.00 39.88 276 TYR A CA 1
ATOM 2216 C C . TYR A 1 276 ? 88.542 -23.562 16.267 1.00 39.88 276 TYR A C 1
ATOM 2218 O O . TYR A 1 276 ? 88.662 -23.156 17.421 1.00 39.88 276 TYR A O 1
ATOM 2226 N N . PHE A 1 277 ? 89.253 -24.575 15.772 1.00 37.25 277 PHE A N 1
ATOM 2227 C CA . PHE A 1 277 ? 90.245 -25.386 16.480 1.00 37.25 277 PHE A CA 1
ATOM 2228 C C . PHE A 1 277 ? 91.538 -24.635 16.866 1.00 37.25 277 PHE A C 1
ATOM 2230 O O . PHE A 1 277 ? 92.020 -23.761 16.149 1.00 37.25 277 PHE A O 1
ATOM 2237 N N . LEU A 1 278 ? 92.115 -25.106 17.979 1.00 36.06 278 LEU A N 1
ATOM 2238 C CA . LEU A 1 278 ? 93.479 -24.968 18.517 1.00 36.06 278 LEU A CA 1
ATOM 2239 C C . LEU A 1 278 ? 94.640 -24.766 17.519 1.00 36.06 278 LEU A C 1
ATOM 2241 O O . LEU A 1 278 ? 94.758 -25.495 16.536 1.00 36.06 278 LEU A O 1
ATOM 2245 N N . THR A 1 279 ? 95.633 -23.975 17.950 1.00 35.69 279 THR A N 1
ATOM 2246 C CA . THR A 1 279 ? 97.065 -24.216 17.677 1.00 35.69 279 THR A CA 1
ATOM 2247 C C . THR A 1 279 ? 97.931 -23.879 18.901 1.00 35.69 279 THR A C 1
ATOM 2249 O O . THR A 1 279 ? 97.870 -22.745 19.365 1.00 35.69 279 THR A O 1
ATOM 2252 N N . PHE A 1 280 ? 98.695 -24.894 19.343 1.00 37.69 280 PHE A N 1
ATOM 2253 C CA . PHE A 1 280 ? 99.911 -24.967 20.187 1.00 37.69 280 PHE A CA 1
ATOM 2254 C C . PHE A 1 280 ? 100.149 -23.978 21.337 1.00 37.69 280 PHE A C 1
ATOM 2256 O O . PHE A 1 280 ? 100.427 -22.790 21.072 1.00 37.69 280 PHE A O 1
#

Foldseek 3Di:
DDPDLDPPPVQVPDAFLSSQLSVQLSVQLVVCVLQQNDQQQQVLLSLLRSNQVSLVVSVVVPGVVSVVSVVVLVVVVVVLCVVCVLAPQVLRVDGPVDDDPCPPSSSSSSNVVSVVLCVLQPHPQLVVQLSVVSNPPNDPDPLVSQLSSCVSSVHRCVVVVVSNPNPHDGLLDDPVLLVVLVVLLVPDDPLLPPLSVQLVVLSVQLVVCVVVVNSVSNSVSSSSSNVSSVCSVVVSVVVVVVVVVVVVVVVCVVVVVPPDDDPPPDPDDDDDDDDDDDDD

pLDDT: mean 83.63, std 16.97, range [34.47, 98.31]